Protein AF-A0A7V9EJC0-F1 (afdb_monomer_lite)

Foldseek 3Di:
DWDWDDDVHIKIKDWDDDPNDIDIAIPDPCRVVVHCDVVVVVVVCVVVPPPDDPDDDDPPPPPPPPPVVVVVVPDDPVVVVVVQVVVCVVPLLSVQVVQVVVCVVVVHDGDCVSLLVQLCVLLPDPAAQAPVRVVVSLVSNVVSVVSLLVCVVVLVLVSSLVSLVSSLVSLLVNVVRYDCVVCSSVVSLVSSLVSNLSSLLSVLPDLQVVLVVLLVCLLQRPSNRSPLVLPSNCVSNPPPSNVNNVVVLVVVVVVDDDDDPVCPVVPDPHSNVVSSVSSVVSNVVVVVVVVVVVVPPDDDDDDDDDD

pLDDT: mean 81.39, std 17.61, range [34.47, 98.69]

Structure (mmCIF, N/CA/C/O backbone):
data_AF-A0A7V9EJC0-F1
#
_entry.id   AF-A0A7V9EJC0-F1
#
loop_
_atom_site.group_PDB
_atom_site.id
_atom_site.type_symbol
_atom_site.label_atom_id
_atom_site.label_alt_id
_atom_site.label_comp_id
_atom_site.label_asym_id
_atom_site.label_entity_id
_atom_site.label_seq_id
_atom_site.pdbx_PDB_ins_code
_atom_site.Cartn_x
_atom_site.Cartn_y
_atom_site.Cartn_z
_atom_site.occupancy
_atom_site.B_iso_or_equiv
_atom_site.auth_seq_id
_atom_site.auth_comp_id
_atom_site.auth_asym_id
_atom_site.auth_atom_id
_atom_site.pdbx_PDB_model_num
ATOM 1 N N . MET A 1 1 ? -3.185 -20.399 32.282 1.00 81.75 1 MET A N 1
ATOM 2 C CA . MET A 1 1 ? -2.925 -19.190 33.088 1.00 81.75 1 MET A CA 1
ATOM 3 C C . MET A 1 1 ? -2.777 -17.992 32.166 1.00 81.75 1 MET A C 1
ATOM 5 O O . MET A 1 1 ? -2.229 -18.148 31.080 1.00 81.75 1 MET A O 1
ATOM 9 N N . THR A 1 2 ? -3.266 -16.831 32.594 1.00 85.12 2 THR A N 1
ATOM 10 C CA . THR A 1 2 ? -3.179 -15.568 31.848 1.00 85.12 2 THR A CA 1
ATOM 11 C C . THR A 1 2 ? -2.552 -14.516 32.753 1.00 85.12 2 THR A C 1
ATOM 13 O O . THR A 1 2 ? -2.856 -14.484 33.943 1.00 85.12 2 THR A O 1
ATOM 16 N N . ALA A 1 3 ? -1.667 -13.684 32.215 1.00 89.88 3 ALA A N 1
ATOM 17 C CA . ALA A 1 3 ? -1.016 -12.613 32.954 1.00 89.88 3 ALA A CA 1
ATOM 18 C C . ALA A 1 3 ? -0.724 -11.415 32.049 1.00 89.88 3 ALA A C 1
ATOM 20 O O . ALA A 1 3 ? -0.553 -11.545 30.837 1.00 89.88 3 ALA 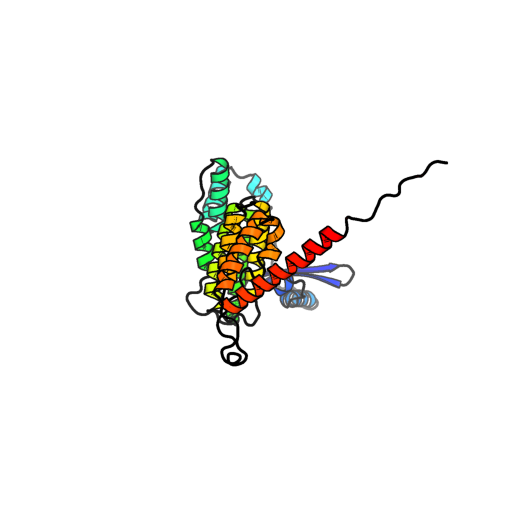A O 1
ATOM 21 N N . THR A 1 4 ? -0.628 -10.245 32.674 1.00 88.00 4 THR A N 1
ATOM 22 C CA . THR A 1 4 ? -0.191 -9.011 32.025 1.00 88.00 4 THR A CA 1
ATOM 23 C C . THR A 1 4 ? 1.263 -8.736 32.398 1.00 88.00 4 THR A C 1
ATOM 25 O O . THR A 1 4 ? 1.586 -8.616 33.579 1.00 88.00 4 THR A O 1
ATOM 28 N N . VAL A 1 5 ? 2.141 -8.617 31.402 1.00 87.44 5 VAL A N 1
ATOM 29 C CA . VAL A 1 5 ? 3.572 -8.349 31.604 1.00 87.44 5 VAL A CA 1
ATOM 30 C C . VAL A 1 5 ? 3.903 -6.945 31.114 1.00 87.44 5 VAL A C 1
ATOM 32 O O . VAL A 1 5 ? 3.612 -6.588 29.973 1.00 87.44 5 VAL A O 1
ATOM 35 N N . ARG A 1 6 ? 4.512 -6.131 31.981 1.00 84.94 6 ARG A N 1
ATOM 36 C CA . ARG A 1 6 ? 4.963 -4.776 31.637 1.00 84.94 6 ARG A CA 1
ATOM 37 C C . ARG A 1 6 ? 6.393 -4.811 31.094 1.00 84.94 6 ARG A C 1
ATOM 39 O O . ARG A 1 6 ? 7.295 -5.288 31.775 1.00 84.94 6 ARG A O 1
ATOM 46 N N . GLY A 1 7 ? 6.583 -4.280 29.888 1.00 73.31 7 GLY A N 1
ATOM 47 C CA . GLY A 1 7 ? 7.882 -3.960 29.287 1.00 73.31 7 GLY A CA 1
ATOM 48 C C . GLY A 1 7 ? 7.850 -2.541 28.711 1.00 73.31 7 GLY A C 1
ATOM 49 O O . GLY A 1 7 ? 7.315 -1.642 29.352 1.00 73.31 7 GLY A O 1
ATOM 50 N N . ASN A 1 8 ? 8.340 -2.348 27.479 1.00 69.69 8 ASN A N 1
ATOM 51 C CA . ASN A 1 8 ? 8.177 -1.073 26.751 1.00 69.69 8 ASN A CA 1
ATOM 52 C C . ASN A 1 8 ? 6.704 -0.751 26.426 1.00 69.69 8 ASN A C 1
ATOM 54 O O . ASN A 1 8 ? 6.352 0.403 26.222 1.00 69.69 8 ASN A O 1
ATOM 58 N N . ARG A 1 9 ? 5.846 -1.776 26.396 1.00 70.12 9 ARG A N 1
ATOM 59 C CA . ARG A 1 9 ? 4.382 -1.680 26.405 1.00 70.12 9 ARG A CA 1
ATOM 60 C C . ARG A 1 9 ? 3.812 -2.800 27.274 1.00 70.12 9 ARG A C 1
ATOM 62 O O . ARG A 1 9 ? 4.560 -3.588 27.863 1.00 70.12 9 ARG A O 1
ATOM 69 N N . VAL A 1 10 ? 2.493 -2.836 27.396 1.00 74.19 10 VAL A N 1
ATOM 70 C CA . VAL A 1 10 ? 1.774 -3.863 28.150 1.00 74.19 10 VAL A CA 1
ATOM 71 C C . VAL A 1 10 ? 1.498 -5.054 27.235 1.00 74.19 10 VAL A C 1
ATOM 73 O O . VAL A 1 10 ? 0.898 -4.885 26.180 1.00 74.19 10 VAL A O 1
ATOM 76 N N . TYR A 1 11 ? 1.922 -6.250 27.641 1.00 83.94 11 TYR A N 1
ATOM 77 C CA . TYR A 1 11 ? 1.743 -7.483 26.873 1.00 83.94 11 TYR A CA 1
ATOM 78 C C . TYR A 1 11 ? 0.789 -8.439 27.585 1.00 83.94 11 TYR A C 1
ATOM 80 O O . TYR A 1 11 ? 0.915 -8.657 28.793 1.00 83.94 11 TYR A O 1
ATOM 88 N N . GLN A 1 12 ? -0.132 -9.042 26.835 1.00 91.44 12 GLN A N 1
ATOM 89 C CA . GLN A 1 12 ? -0.983 -10.123 27.325 1.00 91.44 12 GLN A CA 1
ATOM 90 C C . GLN A 1 12 ? -0.301 -11.458 27.048 1.00 91.44 12 GLN A C 1
ATOM 92 O O . GLN A 1 12 ? 0.132 -11.720 25.927 1.00 91.44 12 GLN A O 1
ATOM 97 N N . VAL A 1 13 ? -0.195 -12.298 28.074 1.00 92.62 13 VAL A N 1
ATOM 98 C CA . VAL A 1 13 ? 0.464 -13.604 28.006 1.00 92.62 13 VAL A CA 1
ATOM 99 C C . VAL A 1 13 ? -0.505 -14.671 28.484 1.00 92.62 13 VAL A C 1
ATOM 101 O O . VAL A 1 13 ? -1.078 -14.554 29.566 1.00 92.62 13 VAL A O 1
ATOM 104 N N . ARG A 1 14 ? -0.653 -15.741 27.709 1.00 91.38 14 ARG A N 1
ATOM 105 C CA . ARG A 1 14 ? -1.307 -16.984 28.113 1.00 91.38 14 ARG A CA 1
ATOM 106 C C . ARG A 1 14 ? -0.296 -18.116 28.058 1.00 91.38 14 ARG A C 1
ATOM 108 O O . ARG A 1 14 ? 0.460 -18.222 27.102 1.00 91.38 14 ARG A O 1
ATOM 115 N N . LEU A 1 15 ? -0.319 -18.965 29.074 1.00 89.69 15 LEU A N 1
ATOM 116 C CA . LEU A 1 15 ? 0.450 -20.205 29.159 1.00 89.69 15 LEU A CA 1
ATOM 117 C C . LEU A 1 15 ? -0.480 -21.325 29.601 1.00 89.69 15 LEU A C 1
ATOM 119 O O . LEU A 1 15 ? -1.264 -21.147 30.534 1.00 89.69 15 LEU A O 1
ATOM 123 N N . TRP A 1 16 ? -0.425 -22.476 28.957 1.00 88.25 16 TRP A N 1
ATOM 124 C CA . TRP A 1 16 ? -1.187 -23.652 29.361 1.00 88.25 16 TRP A CA 1
ATOM 125 C C . TRP A 1 16 ? -0.394 -24.919 29.072 1.00 88.25 16 TRP A C 1
ATOM 127 O O . TRP A 1 16 ? 0.619 -24.883 28.382 1.00 88.25 16 TRP A O 1
ATOM 137 N N . ALA A 1 17 ? -0.823 -26.026 29.668 1.00 86.31 17 ALA A N 1
ATOM 138 C CA . ALA A 1 17 ? -0.254 -27.333 29.392 1.00 86.31 17 ALA A CA 1
ATOM 139 C C . ALA A 1 17 ? -1.176 -28.064 28.418 1.00 86.31 17 ALA A C 1
ATOM 141 O O . ALA A 1 17 ? -2.380 -28.155 28.659 1.00 86.31 17 ALA A O 1
ATOM 142 N N . GLU A 1 18 ? -0.604 -28.586 27.344 1.00 85.38 18 GLU A N 1
ATOM 143 C CA . GLU A 1 18 ? -1.283 -29.428 26.362 1.00 85.38 18 GLU A CA 1
ATOM 144 C C . GLU A 1 18 ? -0.290 -30.507 25.925 1.00 85.38 18 GLU A C 1
ATOM 146 O O . GLU A 1 18 ? 0.901 -30.226 25.796 1.00 85.38 18 GLU A O 1
ATOM 151 N N . ASP A 1 19 ? -0.736 -31.760 25.813 1.00 76.88 19 ASP A N 1
ATOM 152 C CA . ASP A 1 19 ? 0.102 -32.917 25.446 1.00 76.88 19 ASP A CA 1
ATOM 153 C C . ASP A 1 19 ? 1.427 -33.063 26.230 1.00 76.88 19 ASP A C 1
ATOM 155 O O . ASP A 1 19 ? 2.421 -33.596 25.740 1.00 76.88 19 ASP A O 1
ATOM 159 N N . GLY A 1 20 ? 1.452 -32.601 27.484 1.00 76.31 20 GLY A N 1
ATOM 160 C CA . GLY A 1 20 ? 2.637 -32.662 28.347 1.00 76.31 20 GLY A CA 1
ATOM 161 C C . GLY A 1 20 ? 3.699 -31.589 28.068 1.00 76.31 20 GLY A C 1
ATOM 162 O O . GLY A 1 20 ? 4.765 -31.637 28.681 1.00 76.31 20 GLY A O 1
ATOM 163 N N . GLY A 1 21 ? 3.418 -30.616 27.194 1.00 75.44 21 GLY A N 1
ATOM 164 C CA . GLY A 1 21 ? 4.289 -29.480 26.890 1.00 75.44 21 GLY A CA 1
ATOM 165 C C . GLY A 1 21 ? 3.661 -28.120 27.236 1.00 75.44 21 GLY A C 1
ATOM 166 O O . GLY A 1 21 ? 2.435 -27.998 27.311 1.00 75.44 21 GLY A O 1
ATOM 167 N N . PRO A 1 22 ? 4.481 -27.076 27.468 1.00 81.56 22 PRO A N 1
ATOM 168 C CA . PRO A 1 22 ? 3.985 -25.719 27.638 1.00 81.56 22 PRO A CA 1
ATOM 169 C C . PRO A 1 22 ? 3.585 -25.129 26.281 1.00 81.56 22 PRO A C 1
ATOM 171 O O . PRO A 1 22 ? 4.423 -24.913 25.408 1.00 81.56 22 PRO A O 1
ATOM 174 N N . VAL A 1 23 ? 2.305 -24.814 26.133 1.00 89.81 23 VAL A N 1
ATOM 175 C CA . VAL A 1 23 ? 1.773 -24.023 25.023 1.00 89.81 23 VAL A CA 1
ATOM 176 C C . VAL A 1 23 ? 1.563 -22.592 25.500 1.00 89.81 23 VAL A C 1
ATOM 178 O O . VAL A 1 23 ? 1.347 -22.334 26.690 1.00 89.81 23 VAL A O 1
ATOM 181 N N . TYR A 1 24 ? 1.684 -21.636 24.588 1.00 90.75 24 TYR A N 1
ATOM 182 C CA . TYR A 1 24 ? 1.678 -20.226 24.930 1.00 90.75 24 TYR A CA 1
ATOM 183 C C . TYR A 1 24 ? 1.048 -19.363 23.841 1.00 90.75 24 TYR A C 1
ATOM 185 O O . TYR A 1 24 ? 0.930 -19.743 22.682 1.00 90.75 24 TYR A O 1
ATOM 193 N N . SER A 1 25 ? 0.666 -18.160 24.245 1.00 88.62 25 SER A N 1
ATOM 194 C CA . SER A 1 25 ? 0.326 -17.048 23.370 1.00 88.62 25 SER A CA 1
ATOM 195 C C . SER A 1 25 ? 0.807 -15.778 24.055 1.00 88.62 25 SER A C 1
ATOM 197 O O . SER A 1 25 ? 0.598 -15.603 25.257 1.00 88.62 25 SER A O 1
ATOM 199 N N . CYS A 1 26 ? 1.480 -14.899 23.327 1.00 88.69 26 CYS A N 1
ATOM 200 C CA . CYS A 1 26 ? 1.879 -13.606 23.855 1.00 88.69 26 CYS A CA 1
ATOM 201 C C . CYS A 1 26 ? 1.723 -12.547 22.772 1.00 88.69 26 CYS A C 1
ATOM 203 O O . CYS A 1 26 ? 2.219 -12.749 21.674 1.00 88.69 26 CYS A O 1
ATOM 205 N N . THR A 1 27 ? 1.112 -11.408 23.104 1.00 85.44 27 THR A N 1
ATOM 206 C CA . THR A 1 27 ? 0.942 -10.252 22.194 1.00 85.44 27 THR A CA 1
ATOM 207 C C . THR A 1 27 ? 2.235 -9.451 21.997 1.00 85.44 27 THR A C 1
ATOM 209 O O . THR A 1 27 ? 2.213 -8.238 21.796 1.00 85.44 27 THR A O 1
ATOM 212 N N . CYS A 1 28 ? 3.385 -10.084 22.226 1.00 84.56 28 CYS A N 1
ATOM 213 C CA . CYS A 1 28 ? 4.685 -9.505 21.931 1.00 84.56 28 CYS A CA 1
ATOM 214 C C . CYS A 1 28 ? 5.174 -10.113 20.615 1.00 84.56 28 CYS A C 1
ATOM 216 O O . CYS A 1 28 ? 4.865 -11.276 20.367 1.00 84.56 28 CYS A O 1
ATOM 218 N N . PRO A 1 29 ? 5.988 -9.396 19.833 1.00 75.56 29 PRO A N 1
ATOM 219 C CA . PRO A 1 29 ? 6.380 -9.811 18.479 1.00 75.56 29 PRO A CA 1
ATOM 220 C C . PRO A 1 29 ? 6.983 -11.220 18.434 1.00 75.56 29 PRO A C 1
ATOM 222 O O . PRO A 1 29 ? 6.525 -12.068 17.685 1.00 75.56 29 PRO A O 1
ATOM 225 N N . VAL A 1 30 ? 7.903 -11.531 19.355 1.00 86.06 30 VAL A N 1
ATOM 226 C CA . VAL A 1 30 ? 8.494 -12.878 19.477 1.00 86.06 30 VAL A CA 1
ATOM 227 C C . VAL A 1 30 ? 7.415 -13.950 19.700 1.00 86.06 30 VAL A C 1
ATOM 229 O O . VAL A 1 30 ? 7.514 -15.057 19.190 1.00 86.06 30 VAL A O 1
ATOM 232 N N . GLY A 1 31 ? 6.376 -13.626 20.472 1.00 83.75 31 GLY A N 1
ATOM 233 C CA . GLY A 1 31 ? 5.255 -14.529 20.727 1.00 83.75 31 GLY A CA 1
ATOM 234 C C . GLY A 1 31 ? 4.293 -14.670 19.547 1.00 83.75 31 GLY A C 1
ATOM 235 O O . GLY A 1 31 ? 3.735 -15.749 19.367 1.00 83.75 31 GLY A O 1
ATOM 236 N N . GLU A 1 32 ? 4.112 -13.616 18.752 1.00 80.44 32 GLU A N 1
ATOM 237 C CA . GLU A 1 32 ? 3.289 -13.619 17.534 1.00 80.44 32 GLU A CA 1
ATOM 238 C C . GLU A 1 32 ? 3.962 -14.388 16.390 1.00 80.44 32 GLU A C 1
ATOM 240 O O . GLU A 1 32 ? 3.284 -15.094 15.651 1.00 80.44 32 GLU A O 1
ATOM 245 N N . GLU A 1 33 ? 5.296 -14.377 16.331 1.00 81.75 33 GLU A N 1
ATOM 246 C CA . GLU A 1 33 ? 6.111 -15.221 15.441 1.00 81.75 33 GLU A CA 1
ATOM 247 C C . GLU A 1 33 ? 6.139 -16.706 15.854 1.00 81.75 33 GLU A C 1
ATOM 249 O O . GLU A 1 33 ? 6.793 -17.531 15.215 1.00 81.75 33 GLU A O 1
ATOM 254 N N . GLY A 1 34 ? 5.452 -17.078 16.939 1.00 80.69 34 GLY A N 1
ATOM 255 C CA . GLY A 1 34 ? 5.434 -18.455 17.426 1.00 80.69 34 GLY A CA 1
ATOM 256 C C . GLY A 1 34 ? 6.756 -18.892 18.062 1.00 80.69 34 GLY A C 1
ATOM 257 O O . GLY A 1 34 ? 7.061 -20.091 18.067 1.00 80.69 34 GLY A O 1
ATOM 258 N N . LEU A 1 35 ? 7.518 -17.950 18.639 1.00 86.06 35 LEU A N 1
ATOM 259 C CA . LEU A 1 35 ? 8.696 -18.216 19.470 1.00 86.06 35 LEU A CA 1
ATOM 260 C C . LEU A 1 35 ? 8.426 -17.977 20.968 1.00 86.06 35 LEU A C 1
ATOM 262 O O . LEU A 1 35 ? 7.748 -17.037 21.396 1.00 86.06 35 LEU A O 1
ATOM 266 N N . PHE A 1 36 ? 8.999 -18.840 21.815 1.00 86.44 36 PHE A N 1
ATOM 267 C CA . PHE A 1 36 ? 8.778 -18.785 23.261 1.00 86.44 36 PHE A CA 1
ATOM 268 C C . PHE A 1 36 ? 9.511 -17.584 23.874 1.00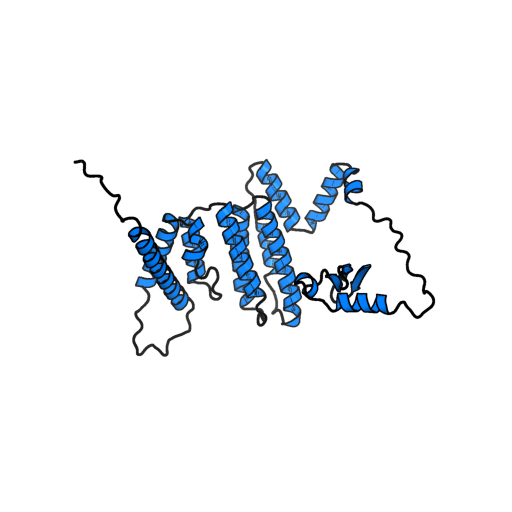 86.44 36 PHE A C 1
ATOM 270 O O . PHE A 1 36 ? 10.709 -17.622 24.154 1.00 86.44 36 PHE A O 1
ATOM 277 N N . CYS A 1 37 ? 8.786 -16.484 24.068 1.00 92.06 37 CYS A N 1
ATOM 278 C CA . CYS A 1 37 ? 9.375 -15.206 24.450 1.00 92.06 37 CYS A CA 1
ATOM 279 C C . CYS A 1 37 ? 9.741 -15.100 25.944 1.00 92.06 37 CYS A C 1
ATOM 281 O O . CYS A 1 37 ? 9.235 -15.819 26.810 1.00 92.06 37 CYS A O 1
ATOM 283 N N . LYS A 1 38 ? 10.553 -14.090 26.284 1.00 91.56 38 LYS A N 1
ATOM 284 C CA . LYS A 1 38 ? 10.905 -13.760 27.678 1.00 91.56 38 LYS A CA 1
ATOM 285 C C . LYS A 1 38 ? 9.698 -13.440 28.569 1.00 91.56 38 LYS A C 1
ATOM 287 O O . LYS A 1 38 ? 9.769 -13.642 29.775 1.00 91.56 38 LYS A O 1
ATOM 292 N N . HIS A 1 39 ? 8.592 -12.951 28.004 1.00 93.31 39 HIS A N 1
ATOM 293 C CA . HIS A 1 39 ? 7.375 -12.688 28.774 1.00 93.31 39 HIS A CA 1
ATOM 294 C C . HIS A 1 39 ? 6.691 -13.998 29.188 1.00 93.31 39 HIS A C 1
ATOM 296 O O . HIS A 1 39 ? 6.248 -14.110 30.328 1.00 93.31 39 HIS A O 1
ATOM 302 N N . CYS A 1 40 ? 6.691 -15.017 28.320 1.00 91.56 40 CYS A N 1
ATOM 303 C CA . CYS A 1 40 ? 6.261 -16.371 28.672 1.00 91.56 40 CYS A CA 1
ATOM 304 C C . CYS A 1 40 ? 7.149 -16.956 29.782 1.00 91.56 40 CYS A C 1
ATOM 306 O O . CYS A 1 40 ? 6.640 -17.493 30.761 1.00 91.56 40 CYS A O 1
ATOM 308 N N . VAL A 1 41 ? 8.472 -16.775 29.698 1.00 90.50 41 VAL A N 1
ATOM 309 C CA . VAL A 1 41 ? 9.396 -17.183 30.774 1.00 90.50 41 VAL A CA 1
ATOM 310 C C . VAL A 1 41 ? 9.067 -16.470 32.088 1.00 90.50 41 VAL A C 1
ATOM 312 O O . VAL A 1 41 ? 8.953 -17.121 33.122 1.00 90.50 41 VAL A O 1
ATOM 315 N N . ALA A 1 42 ? 8.868 -15.149 32.060 1.00 90.19 42 ALA A N 1
ATOM 316 C CA . ALA A 1 42 ? 8.554 -14.363 33.251 1.00 90.19 42 ALA A CA 1
ATOM 317 C C . ALA A 1 42 ? 7.267 -14.843 33.938 1.00 90.19 42 ALA A C 1
ATOM 319 O O . ALA A 1 42 ? 7.250 -15.023 35.154 1.00 90.19 42 ALA A O 1
ATOM 320 N N . VAL A 1 43 ? 6.209 -15.111 33.166 1.00 90.31 43 VAL A N 1
ATOM 321 C CA . VAL A 1 43 ? 4.960 -15.662 33.708 1.00 90.31 43 VAL A CA 1
ATOM 322 C C . VAL A 1 43 ? 5.186 -17.070 34.254 1.00 90.31 43 VAL A C 1
ATOM 324 O O . VAL A 1 43 ? 4.797 -17.343 35.384 1.00 90.31 43 VAL A O 1
ATOM 327 N N . GLY A 1 44 ? 5.881 -17.941 33.518 1.00 88.19 44 GLY A N 1
ATOM 328 C CA . GLY A 1 44 ? 6.217 -19.286 33.986 1.00 88.19 44 GLY A CA 1
ATOM 329 C C . GLY A 1 44 ? 6.980 -19.286 35.315 1.00 88.19 44 GLY A C 1
ATOM 330 O O . GLY A 1 44 ? 6.628 -20.043 36.212 1.00 88.19 44 GLY A O 1
ATOM 331 N N . LEU A 1 45 ? 7.960 -18.394 35.482 1.00 85.44 45 LEU A N 1
ATOM 332 C CA . LEU A 1 45 ? 8.746 -18.260 36.714 1.00 85.44 45 LEU A CA 1
ATOM 333 C C . LEU A 1 45 ? 7.920 -17.736 37.891 1.00 85.44 45 LEU A C 1
ATOM 335 O O . LEU A 1 45 ? 8.037 -18.261 38.995 1.00 85.44 45 LEU A O 1
ATOM 339 N N . VAL A 1 46 ? 7.060 -16.738 37.666 1.00 85.50 46 VAL A N 1
ATOM 340 C CA . VAL A 1 46 ? 6.154 -16.225 38.709 1.00 85.50 46 VAL A CA 1
ATOM 341 C C . VAL A 1 46 ? 5.205 -17.317 39.193 1.00 85.50 46 VAL A C 1
ATOM 343 O O . VAL A 1 46 ? 4.895 -17.373 40.379 1.00 85.50 46 VAL A O 1
ATOM 346 N N . PHE A 1 47 ? 4.742 -18.187 38.296 1.00 77.00 47 PHE A N 1
ATOM 347 C CA . PHE A 1 47 ? 3.859 -19.290 38.660 1.00 77.00 47 PHE A CA 1
ATOM 348 C C . PHE A 1 47 ? 4.604 -20.485 39.267 1.00 77.00 47 PHE A C 1
ATOM 350 O O . PHE A 1 47 ? 4.082 -21.084 40.200 1.00 77.00 47 PHE A O 1
ATOM 357 N N . ALA A 1 48 ? 5.813 -20.803 38.801 1.00 75.44 48 ALA A N 1
ATOM 358 C CA . ALA A 1 48 ? 6.650 -21.863 39.368 1.00 75.44 48 ALA A CA 1
ATOM 359 C C . ALA A 1 48 ? 7.211 -21.500 40.755 1.00 75.44 48 ALA A C 1
ATOM 361 O O . ALA A 1 48 ? 7.472 -22.380 41.564 1.00 75.44 48 ALA A O 1
ATOM 362 N N . GLY A 1 49 ? 7.369 -20.207 41.054 1.00 59.31 49 GLY A N 1
ATOM 363 C CA . GLY A 1 49 ? 7.819 -19.710 42.357 1.00 59.31 49 GLY A CA 1
ATOM 364 C C . GLY A 1 49 ? 6.736 -19.643 43.442 1.00 59.31 49 GLY A C 1
ATOM 365 O O . GLY A 1 49 ? 6.989 -19.062 44.493 1.00 59.31 49 GLY A O 1
ATOM 366 N N . ARG A 1 50 ? 5.527 -20.179 43.208 1.00 55.56 50 ARG A N 1
ATOM 367 C CA . ARG A 1 50 ? 4.407 -20.133 44.172 1.00 55.56 50 ARG A CA 1
ATOM 368 C C . ARG A 1 50 ? 4.406 -21.250 45.221 1.00 55.56 50 ARG A C 1
ATOM 370 O O . ARG A 1 50 ? 3.505 -21.256 46.054 1.00 55.56 50 ARG A O 1
ATOM 377 N N . ASP A 1 51 ? 5.401 -22.133 45.223 1.00 47.91 51 ASP A N 1
ATOM 378 C CA . ASP A 1 51 ? 5.437 -23.280 46.139 1.00 47.91 51 ASP A CA 1
ATOM 379 C C . ASP A 1 51 ? 6.078 -23.006 47.520 1.00 47.91 51 ASP A C 1
ATOM 381 O O . ASP A 1 51 ? 6.106 -23.927 48.327 1.00 47.91 51 ASP A O 1
ATOM 385 N N . ASP A 1 52 ? 6.527 -21.781 47.858 1.00 46.72 52 ASP A N 1
ATOM 386 C CA . ASP A 1 52 ? 7.313 -21.578 49.100 1.00 46.72 52 ASP A CA 1
ATOM 387 C C . ASP A 1 52 ? 7.055 -20.319 49.972 1.00 46.72 52 ASP A C 1
ATOM 389 O O . ASP A 1 52 ? 7.826 -20.094 50.900 1.00 46.72 52 ASP A O 1
ATOM 393 N N . GLU A 1 53 ? 5.978 -19.526 49.818 1.00 38.31 53 GLU A N 1
ATOM 394 C CA . GLU A 1 53 ? 5.648 -18.493 50.838 1.00 38.31 53 GLU A CA 1
ATOM 395 C C . GLU A 1 53 ? 4.147 -18.328 51.170 1.00 38.31 53 GLU A C 1
ATOM 397 O O . GLU A 1 53 ? 3.296 -18.411 50.278 1.00 38.31 53 GLU A O 1
ATOM 402 N N . PRO A 1 54 ? 3.785 -18.045 52.447 1.00 42.09 54 PRO A N 1
ATOM 403 C CA . PRO A 1 54 ? 2.406 -17.789 52.849 1.00 42.09 54 PRO A CA 1
ATOM 404 C C . PRO A 1 54 ? 1.905 -16.452 52.286 1.00 42.09 54 PRO A C 1
ATOM 406 O O . PRO A 1 54 ? 2.328 -15.380 52.709 1.00 42.09 54 PRO A O 1
ATOM 409 N N . GLY A 1 55 ? 0.965 -16.564 51.347 1.00 37.12 55 GLY A N 1
ATOM 410 C CA . GLY A 1 55 ? 0.028 -15.560 50.837 1.00 37.12 55 GLY A CA 1
ATOM 411 C C . GLY A 1 55 ? 0.192 -14.106 51.289 1.00 37.12 55 GLY A C 1
ATOM 412 O O . GLY A 1 55 ? -0.394 -13.682 52.285 1.00 37.12 55 GLY A O 1
ATOM 413 N N . LEU A 1 56 ? 0.817 -13.293 50.435 1.00 38.97 56 LEU A N 1
ATOM 414 C CA . LEU A 1 56 ? 0.316 -11.933 50.231 1.00 38.97 56 LEU A CA 1
ATOM 415 C C . LEU A 1 56 ? -1.087 -12.041 49.614 1.00 38.97 56 LEU A C 1
ATOM 417 O O . LEU A 1 56 ? -1.287 -12.932 48.783 1.00 38.97 56 LEU A O 1
ATOM 421 N N . PRO A 1 57 ? -2.053 -11.178 49.985 1.00 39.81 57 PRO A N 1
ATOM 422 C CA . PRO A 1 57 ? -3.379 -11.206 49.393 1.00 39.81 57 PRO A CA 1
ATOM 423 C C . PRO A 1 57 ? -3.217 -11.043 47.887 1.00 39.81 57 PRO A C 1
ATOM 425 O O . PRO A 1 57 ? -2.868 -9.967 47.396 1.00 39.81 57 PRO A O 1
ATOM 428 N N . GLY A 1 58 ? -3.423 -12.140 47.158 1.00 40.31 58 GLY A N 1
ATOM 429 C CA . GLY A 1 58 ? -3.709 -12.056 45.745 1.00 40.31 58 GLY A CA 1
ATOM 430 C C . GLY A 1 58 ? -4.895 -11.121 45.644 1.00 40.31 58 GLY A C 1
ATOM 431 O O . GLY A 1 58 ? -5.897 -11.326 46.326 1.00 40.31 58 GLY A O 1
ATOM 432 N N . THR A 1 59 ? -4.755 -10.056 44.865 1.00 39.03 59 THR A N 1
ATOM 433 C CA . THR A 1 59 ? -5.921 -9.353 44.356 1.00 39.03 59 THR A CA 1
ATOM 434 C C . THR A 1 59 ? -6.743 -10.423 43.662 1.00 39.03 59 THR A C 1
ATOM 436 O O . THR A 1 59 ? -6.358 -10.900 42.592 1.00 39.03 59 THR A O 1
ATOM 439 N N . GLU A 1 60 ? -7.779 -10.895 44.348 1.00 40.97 60 GLU A N 1
ATOM 440 C CA . GLU A 1 60 ? -8.843 -11.666 43.749 1.00 40.97 60 GLU A CA 1
ATOM 441 C C . GLU A 1 60 ? -9.306 -10.811 42.576 1.00 40.97 60 GLU A C 1
ATOM 443 O O . GLU A 1 60 ? -9.830 -9.710 42.750 1.00 40.97 60 GLU A O 1
ATOM 448 N N . ASP A 1 61 ? -8.962 -11.263 41.375 1.00 44.50 61 ASP A N 1
ATOM 449 C CA . ASP A 1 61 ? -9.625 -10.832 40.163 1.00 44.50 61 ASP A CA 1
ATOM 450 C C . ASP A 1 61 ? -11.073 -11.287 40.350 1.00 44.50 61 ASP A C 1
ATOM 452 O O . ASP A 1 61 ? -11.403 -12.457 40.142 1.00 44.50 61 ASP A O 1
ATOM 456 N N . ASP A 1 62 ? -11.885 -10.396 40.925 1.00 40.12 62 ASP A N 1
ATOM 457 C CA . ASP A 1 62 ? -13.334 -10.512 40.997 1.00 40.12 62 ASP A CA 1
ATOM 458 C C . ASP A 1 62 ? -13.808 -10.689 39.557 1.00 40.12 62 ASP A C 1
ATOM 460 O O . ASP A 1 62 ? -13.877 -9.740 38.774 1.00 40.12 62 ASP A O 1
ATOM 464 N N . GLY A 1 63 ? -14.010 -11.957 39.200 1.00 49.56 63 GLY A N 1
ATOM 465 C CA . GLY A 1 63 ? -14.284 -12.465 37.867 1.00 49.56 63 GLY A CA 1
ATOM 466 C C . GLY A 1 63 ? -15.658 -12.066 37.352 1.00 49.56 63 GLY A C 1
ATOM 467 O O . GLY A 1 63 ? -16.438 -12.913 36.922 1.00 49.56 63 GLY A O 1
ATOM 468 N N . THR A 1 64 ? -15.936 -10.771 37.323 1.00 52.69 64 THR A N 1
ATOM 469 C CA . THR A 1 64 ? -16.980 -10.196 36.495 1.00 52.69 64 THR A CA 1
ATOM 470 C C . THR A 1 64 ? -16.320 -9.695 35.217 1.00 52.69 64 THR A C 1
ATOM 472 O O . THR A 1 64 ? -16.148 -8.495 35.007 1.00 52.69 64 THR A O 1
ATOM 475 N N . THR A 1 65 ? -15.930 -10.612 34.326 1.00 60.97 65 THR A N 1
ATOM 476 C CA . THR A 1 65 ? -15.652 -10.223 32.940 1.00 60.97 65 THR A CA 1
ATOM 477 C C . THR A 1 65 ? -16.967 -9.729 32.355 1.00 60.97 65 THR A C 1
ATOM 479 O O . THR A 1 65 ? -17.822 -10.524 31.963 1.00 60.97 65 THR A O 1
ATOM 482 N N . VAL A 1 66 ? -17.168 -8.413 32.375 1.00 75.56 66 VAL A N 1
ATOM 483 C CA . VAL A 1 66 ? -18.330 -7.774 31.766 1.00 75.56 66 VAL A CA 1
ATOM 484 C C . VAL A 1 66 ? -18.358 -8.190 30.299 1.00 75.56 66 VAL A C 1
ATOM 486 O O . VAL A 1 66 ? -17.436 -7.877 29.544 1.00 75.56 66 VAL A O 1
ATOM 489 N N . ASP A 1 67 ? -19.409 -8.900 29.889 1.00 85.12 67 ASP A N 1
ATOM 490 C CA . ASP A 1 67 ? -19.635 -9.189 28.477 1.00 85.12 67 ASP A CA 1
ATOM 491 C C . ASP A 1 67 ? -20.040 -7.891 27.768 1.00 85.12 67 ASP A C 1
ATOM 493 O O . ASP A 1 67 ? -21.217 -7.520 27.691 1.00 85.12 67 ASP A O 1
ATOM 497 N N . LEU A 1 68 ? -19.027 -7.184 27.263 1.00 86.19 68 LEU A N 1
ATOM 498 C CA . LEU A 1 68 ? -19.179 -5.918 26.554 1.00 86.19 68 LEU A CA 1
ATOM 499 C C . LEU A 1 68 ? -20.104 -6.050 25.347 1.00 86.19 68 LEU A C 1
ATOM 501 O O . LEU A 1 68 ? -20.857 -5.124 25.060 1.00 86.19 68 LEU A O 1
ATOM 505 N N . ARG A 1 69 ? -20.095 -7.192 24.650 1.00 84.50 69 ARG A N 1
ATOM 506 C CA . ARG A 1 69 ? -20.949 -7.386 23.477 1.00 84.50 69 ARG A CA 1
ATOM 507 C C . ARG A 1 69 ? -22.413 -7.434 23.890 1.00 84.50 69 ARG A C 1
ATOM 509 O O . ARG A 1 69 ? -23.228 -6.718 23.308 1.00 84.50 69 ARG A O 1
ATOM 516 N N . SER A 1 70 ? -22.735 -8.225 24.914 1.00 90.75 70 SER A N 1
ATOM 517 C CA . SER A 1 70 ? -24.092 -8.276 25.467 1.00 90.75 70 SER A CA 1
ATOM 518 C C . SER A 1 70 ? -24.531 -6.915 26.003 1.00 90.75 70 SER A C 1
ATOM 520 O O . SER A 1 70 ? -25.635 -6.472 25.696 1.00 90.75 70 SER A O 1
ATOM 522 N N . TYR A 1 71 ? -23.659 -6.198 26.717 1.00 91.69 71 TYR A N 1
ATOM 523 C CA . TYR A 1 71 ? -23.946 -4.841 27.182 1.00 91.69 71 TYR A CA 1
ATOM 524 C C . TYR A 1 71 ? -24.242 -3.872 26.025 1.00 91.69 71 TYR A C 1
ATOM 526 O O . TYR A 1 71 ? -25.265 -3.186 26.056 1.00 91.69 71 TYR A O 1
ATOM 534 N N . LEU A 1 72 ? -23.411 -3.843 24.978 1.00 94.00 72 LEU A N 1
ATOM 535 C CA . LEU A 1 72 ? -23.608 -2.973 23.812 1.00 94.00 72 LEU A CA 1
ATOM 536 C C . LEU A 1 72 ? -24.922 -3.280 23.081 1.00 94.00 72 LEU A C 1
ATOM 538 O O . LEU A 1 72 ? -25.597 -2.356 22.634 1.00 94.00 72 LEU A O 1
ATOM 542 N N . HIS A 1 73 ? -25.349 -4.546 23.035 1.00 93.69 73 HIS A N 1
ATOM 543 C CA . HIS A 1 73 ? -26.656 -4.921 22.485 1.00 93.69 73 HIS A CA 1
ATOM 544 C C . HIS A 1 73 ? -27.849 -4.367 23.282 1.00 93.69 73 HIS A C 1
ATOM 546 O O . HIS A 1 73 ? -28.928 -4.211 22.713 1.00 93.69 73 HIS A O 1
ATOM 552 N N . THR A 1 74 ? -27.673 -4.043 24.568 1.00 95.00 74 THR A N 1
ATOM 553 C CA . THR A 1 74 ? -28.722 -3.396 25.382 1.00 95.00 74 THR A CA 1
ATOM 554 C C . THR A 1 74 ? -28.793 -1.879 25.199 1.00 95.00 74 THR A C 1
ATOM 556 O O . THR A 1 74 ? -29.768 -1.254 25.623 1.00 95.00 74 THR A O 1
ATOM 559 N N . GLN A 1 75 ? -27.784 -1.265 24.575 1.00 97.44 75 GLN A N 1
ATOM 560 C CA . GLN A 1 75 ? -27.729 0.184 24.412 1.00 97.44 75 GLN A CA 1
ATOM 561 C C . GLN A 1 75 ? -28.675 0.680 23.318 1.00 97.44 75 GLN A C 1
ATOM 563 O O . GLN A 1 75 ? -28.996 -0.006 22.346 1.00 97.44 75 GLN A O 1
ATOM 568 N N . ARG A 1 76 ? -29.111 1.936 23.456 1.00 97.00 76 ARG A N 1
ATOM 569 C CA . ARG A 1 76 ? -29.896 2.608 22.415 1.00 97.00 76 ARG A CA 1
ATOM 570 C C . ARG A 1 76 ? -29.017 2.878 21.197 1.00 97.00 76 ARG A C 1
ATOM 572 O O . ARG A 1 76 ? -27.851 3.234 21.339 1.00 97.00 76 ARG A O 1
ATOM 579 N N . LYS A 1 77 ? -29.613 2.828 20.002 1.00 96.75 77 LYS A N 1
ATOM 580 C CA . LYS A 1 77 ? -28.910 3.094 18.736 1.00 96.75 77 LYS A CA 1
ATOM 581 C C . LYS A 1 77 ? -28.110 4.402 18.759 1.00 96.75 77 LYS A C 1
ATOM 583 O O . LYS A 1 77 ? -26.959 4.390 18.353 1.00 96.75 77 LYS A O 1
ATOM 588 N N . ASN A 1 78 ? -28.689 5.498 19.252 1.00 96.31 78 ASN A N 1
ATOM 589 C CA . ASN A 1 78 ? -27.991 6.789 19.291 1.00 96.31 78 ASN A CA 1
ATOM 590 C C . ASN A 1 78 ? -26.762 6.749 20.205 1.00 96.31 78 ASN A C 1
ATOM 592 O O . ASN A 1 78 ? -25.727 7.257 19.818 1.00 96.31 78 ASN A O 1
ATOM 596 N N . THR A 1 79 ? -26.833 6.051 21.342 1.00 95.62 79 THR A N 1
ATOM 597 C CA . THR A 1 79 ? -25.673 5.861 22.225 1.00 95.62 79 THR A CA 1
ATOM 598 C C . THR A 1 79 ? -24.546 5.113 21.517 1.00 95.62 79 THR A C 1
ATOM 600 O O . THR A 1 79 ? -23.390 5.489 21.645 1.00 95.62 79 THR A O 1
ATOM 603 N N . LEU A 1 80 ? -24.871 4.084 20.729 1.00 96.50 80 LEU A N 1
ATOM 604 C CA . LEU A 1 80 ? -23.870 3.367 19.934 1.00 96.50 80 LEU A CA 1
ATOM 605 C C . LEU A 1 80 ? -23.279 4.241 18.818 1.00 96.50 80 LEU A C 1
ATOM 607 O O . LEU A 1 80 ? -22.084 4.166 18.560 1.00 96.50 80 LEU A O 1
ATOM 611 N N . VAL A 1 81 ? -24.102 5.070 18.168 1.00 94.44 81 VAL A N 1
ATOM 612 C CA . VAL A 1 81 ? -23.640 6.025 17.147 1.00 94.44 81 VAL A CA 1
ATOM 613 C C . VAL A 1 81 ? -22.705 7.063 17.762 1.00 94.44 81 VAL A C 1
ATOM 615 O O . VAL A 1 81 ? -21.638 7.297 17.208 1.00 94.44 81 VAL A O 1
ATOM 618 N N . ASP A 1 82 ? -23.067 7.639 18.908 1.00 92.69 82 ASP A N 1
ATOM 619 C CA . ASP A 1 82 ? -22.255 8.644 19.595 1.00 92.69 82 ASP A CA 1
ATOM 620 C C . ASP A 1 82 ? -20.901 8.056 20.017 1.00 92.69 82 ASP A C 1
ATOM 622 O O . ASP A 1 82 ? -19.871 8.649 19.717 1.00 92.69 82 ASP A O 1
ATOM 626 N N . LEU A 1 83 ? -20.884 6.843 20.588 1.00 92.94 83 LEU A N 1
ATOM 627 C CA . LEU A 1 83 ? -19.644 6.134 20.933 1.00 92.94 83 LEU A CA 1
ATOM 628 C C . LEU A 1 83 ? -18.747 5.880 19.710 1.00 92.94 83 LEU A C 1
ATOM 630 O O . LEU A 1 83 ? -17.532 6.039 19.788 1.00 92.94 83 LEU A O 1
ATOM 634 N N . LEU A 1 84 ? -19.329 5.496 18.569 1.00 92.50 84 LEU A N 1
ATOM 635 C CA . LEU A 1 84 ? -18.570 5.291 17.330 1.00 92.50 84 LEU A CA 1
ATOM 636 C C . LEU A 1 84 ? -18.017 6.605 16.773 1.00 92.50 84 LEU A C 1
ATOM 638 O O . LEU A 1 84 ? -16.884 6.635 16.302 1.00 92.50 84 LEU A O 1
ATOM 642 N N . LEU A 1 85 ? -18.802 7.684 16.824 1.00 89.38 85 LEU A N 1
ATOM 643 C CA . LEU A 1 85 ? -18.365 9.005 16.378 1.00 89.38 85 LEU A CA 1
ATOM 644 C C . LEU A 1 85 ? -17.290 9.589 17.294 1.00 89.38 85 LEU A C 1
ATOM 646 O O . LEU A 1 85 ? -16.394 10.261 16.799 1.00 89.38 85 LEU A O 1
ATOM 650 N N . GLU A 1 86 ? -17.365 9.340 18.600 1.00 88.31 86 GLU A N 1
ATOM 651 C CA . GLU A 1 86 ? -16.314 9.699 19.553 1.00 88.31 86 GLU A CA 1
ATOM 652 C C . GLU A 1 86 ? -15.021 8.951 19.238 1.00 88.31 86 GLU A C 1
ATOM 654 O O . GLU A 1 86 ? -13.998 9.598 19.043 1.00 88.31 86 GLU A O 1
ATOM 659 N N . GLN A 1 87 ? -15.075 7.627 19.066 1.00 85.94 87 GLN A N 1
ATOM 660 C CA . GLN A 1 87 ? -13.890 6.846 18.703 1.00 85.94 87 GLN A CA 1
ATOM 661 C C . GLN A 1 87 ? -13.292 7.284 17.356 1.00 85.94 87 GLN A C 1
ATOM 663 O O . GLN A 1 87 ? -12.077 7.356 17.209 1.00 85.94 87 GLN A O 1
ATOM 668 N N . ALA A 1 88 ? -14.131 7.619 16.374 1.00 83.75 88 ALA A N 1
ATOM 669 C CA . ALA A 1 88 ? -13.693 8.091 15.061 1.00 83.75 88 ALA A CA 1
ATOM 670 C C . ALA A 1 88 ? -13.084 9.509 15.083 1.00 83.75 88 ALA A C 1
ATOM 672 O O . ALA A 1 88 ? -12.488 9.944 14.099 1.00 83.75 88 ALA A O 1
ATOM 673 N N . ARG A 1 89 ? -13.223 10.286 16.164 1.00 79.56 89 ARG A N 1
ATOM 674 C CA . ARG A 1 89 ? -12.521 11.580 16.245 1.00 79.56 89 ARG A CA 1
ATOM 675 C C . ARG A 1 89 ? -11.015 11.391 16.344 1.00 79.56 89 ARG A C 1
ATOM 677 O O . ARG A 1 89 ? -10.296 12.145 15.694 1.00 79.56 89 ARG A O 1
ATOM 684 N N . ASP A 1 90 ? -10.595 10.371 17.085 1.00 78.00 90 ASP A N 1
ATOM 685 C CA . ASP A 1 90 ? -9.190 10.107 17.401 1.00 78.00 90 ASP A CA 1
ATOM 686 C C . ASP A 1 90 ? -8.578 8.994 16.528 1.00 78.00 90 ASP A C 1
ATOM 688 O O . ASP A 1 90 ? -7.370 8.782 16.560 1.00 78.00 90 ASP A O 1
ATOM 692 N N . ASP A 1 91 ? -9.397 8.285 15.744 1.00 77.62 91 ASP A N 1
ATOM 693 C CA . ASP A 1 91 ? -8.976 7.218 14.829 1.00 77.62 91 ASP A CA 1
ATOM 694 C C . ASP A 1 91 ? -9.321 7.591 13.379 1.00 77.62 91 ASP A C 1
ATOM 696 O O . ASP A 1 91 ? -10.473 7.488 12.930 1.00 77.62 91 ASP A O 1
ATOM 700 N N . ASP A 1 92 ? -8.301 8.037 12.642 1.00 78.19 92 ASP A N 1
ATOM 701 C CA . ASP A 1 92 ? -8.464 8.505 11.271 1.00 78.19 92 ASP A CA 1
ATOM 702 C C . ASP A 1 92 ? -8.891 7.390 10.301 1.00 78.19 92 ASP A C 1
ATOM 704 O O . ASP A 1 92 ? -9.696 7.638 9.397 1.00 78.19 92 ASP A O 1
ATOM 708 N N . PHE A 1 93 ? -8.445 6.150 10.527 1.00 78.06 93 PHE A N 1
ATOM 709 C CA . PHE A 1 93 ? -8.826 4.997 9.707 1.00 78.06 93 PHE A CA 1
ATOM 710 C C . PHE A 1 93 ? -10.276 4.594 9.950 1.00 78.06 93 PHE A C 1
ATOM 712 O O . PHE A 1 93 ? -11.019 4.338 8.998 1.00 78.06 93 PHE A O 1
ATOM 719 N N . LEU A 1 94 ? -10.715 4.562 11.212 1.00 82.31 94 LEU A N 1
ATOM 720 C CA . LEU A 1 94 ? -12.112 4.301 11.542 1.00 82.31 94 LEU A CA 1
ATOM 721 C C . LEU A 1 94 ? -13.019 5.362 10.920 1.00 82.31 94 LEU A C 1
ATOM 723 O O . LEU A 1 94 ? -14.034 5.011 10.314 1.00 82.31 94 LEU A O 1
ATOM 727 N N . ARG A 1 95 ? -12.655 6.642 11.045 1.00 83.25 95 ARG A N 1
ATOM 728 C CA . ARG A 1 95 ? -13.421 7.745 10.456 1.00 83.25 95 ARG A CA 1
ATOM 729 C C . ARG A 1 95 ? -13.500 7.622 8.942 1.00 83.25 95 ARG A C 1
ATOM 731 O O . ARG A 1 95 ? -14.609 7.616 8.409 1.00 83.25 95 ARG A O 1
ATOM 738 N N . GLY A 1 96 ? -12.362 7.460 8.270 1.00 81.75 96 GLY A N 1
ATOM 739 C CA . GLY A 1 96 ? -12.305 7.301 6.820 1.00 81.75 96 GLY A CA 1
ATOM 740 C C . GLY A 1 96 ? -13.128 6.104 6.336 1.00 81.75 96 GLY A C 1
ATOM 741 O O . GLY A 1 96 ? -13.887 6.219 5.375 1.00 81.75 96 GLY A O 1
ATOM 742 N N . ARG A 1 97 ? -13.080 4.974 7.052 1.00 83.75 97 ARG A N 1
ATOM 743 C CA . ARG A 1 97 ? -13.879 3.787 6.723 1.00 83.75 97 ARG A CA 1
ATOM 744 C C . ARG A 1 97 ? -15.378 4.047 6.849 1.00 83.75 97 ARG A C 1
ATOM 746 O O . ARG A 1 97 ? -16.137 3.697 5.951 1.00 83.75 97 ARG A O 1
ATOM 753 N N . LEU A 1 98 ? -15.818 4.685 7.935 1.00 87.38 98 LEU A N 1
ATOM 754 C CA . LEU A 1 98 ? -17.229 5.049 8.104 1.00 87.38 98 LEU A CA 1
ATOM 755 C C . LEU A 1 98 ? -17.703 5.981 6.976 1.00 87.38 98 LEU A C 1
ATOM 757 O O . LEU A 1 98 ? -18.829 5.832 6.496 1.00 87.38 98 LEU A O 1
ATOM 761 N N . PHE A 1 99 ? -16.846 6.901 6.519 1.00 84.50 99 PHE A N 1
ATOM 762 C CA . PHE A 1 99 ? -17.121 7.738 5.350 1.00 84.50 99 PHE A CA 1
ATOM 763 C C . PHE A 1 99 ? -17.225 6.921 4.057 1.00 84.50 99 PHE A C 1
ATOM 765 O O . PHE A 1 99 ? -18.203 7.094 3.330 1.00 84.50 99 PHE A O 1
ATOM 772 N N . LEU A 1 100 ? -16.288 6.001 3.800 1.00 83.06 100 LEU A N 1
ATOM 773 C CA . LEU A 1 100 ? -16.318 5.100 2.641 1.00 83.06 100 LEU A CA 1
ATOM 774 C C . LEU A 1 100 ? -17.606 4.269 2.596 1.00 83.06 100 LEU A C 1
ATOM 776 O O . LEU A 1 100 ? -18.289 4.213 1.570 1.00 83.06 100 LEU A O 1
ATOM 780 N N . GLU A 1 101 ? -17.993 3.668 3.720 1.00 83.94 101 GLU A N 1
ATOM 781 C CA . GLU A 1 101 ? -19.227 2.888 3.822 1.00 83.94 101 GLU A CA 1
ATOM 782 C C . GLU A 1 101 ? -20.485 3.746 3.615 1.00 83.94 101 GLU A C 1
ATOM 784 O O . GLU A 1 101 ? -21.441 3.319 2.954 1.00 83.94 101 GLU A O 1
ATOM 789 N N . ALA A 1 102 ? -20.509 4.959 4.178 1.00 85.38 102 ALA A N 1
ATOM 790 C CA . ALA A 1 102 ? -21.624 5.887 4.024 1.00 85.38 102 ALA A CA 1
ATOM 791 C C . ALA A 1 102 ? -21.766 6.361 2.571 1.00 85.38 102 ALA A C 1
ATOM 793 O O . ALA A 1 102 ? -22.875 6.372 2.031 1.00 85.38 102 ALA A O 1
ATOM 794 N N . ALA A 1 103 ? -20.650 6.698 1.927 1.00 83.06 103 ALA A N 1
ATOM 795 C CA . ALA A 1 103 ? -20.603 7.150 0.546 1.00 83.06 103 ALA A CA 1
ATOM 796 C C . ALA A 1 103 ? -20.978 6.045 -0.447 1.00 83.06 103 ALA A C 1
ATOM 798 O O . ALA A 1 103 ? -21.778 6.282 -1.348 1.00 83.06 103 ALA A O 1
ATOM 799 N N . LYS A 1 104 ? -20.523 4.805 -0.223 1.00 80.12 104 LYS A N 1
ATOM 800 C CA . LYS A 1 104 ? -20.938 3.632 -1.013 1.00 80.12 104 LYS A CA 1
ATOM 801 C C . LYS A 1 104 ? -22.455 3.425 -0.987 1.00 80.12 104 LYS A C 1
ATOM 803 O O . LYS A 1 104 ? -23.040 3.018 -1.986 1.00 80.12 104 LYS A O 1
ATOM 808 N N . LYS A 1 105 ? -23.114 3.734 0.137 1.00 81.12 105 LYS A N 1
ATOM 809 C CA . LYS A 1 105 ? -24.583 3.674 0.258 1.00 81.12 105 LYS A CA 1
ATOM 810 C C . LYS A 1 105 ? -25.302 4.848 -0.404 1.00 81.12 105 LYS A C 1
ATOM 812 O O . LYS A 1 105 ? -26.447 4.678 -0.816 1.00 81.12 105 LYS A O 1
ATOM 817 N N . SER A 1 106 ? -24.677 6.021 -0.477 1.00 79.94 106 SER A N 1
ATOM 818 C CA . SER A 1 106 ? -25.270 7.224 -1.076 1.00 79.94 106 SER A CA 1
ATOM 819 C C . SER A 1 106 ? -24.872 7.454 -2.540 1.00 79.94 106 SER A C 1
ATOM 821 O O . SER A 1 106 ? -25.479 8.299 -3.194 1.00 79.94 106 SER A O 1
ATOM 823 N N . GLY A 1 107 ? -23.894 6.706 -3.063 1.00 71.00 107 GLY A N 1
ATOM 824 C CA . GLY A 1 107 ? -23.309 6.901 -4.392 1.00 71.00 107 GLY A CA 1
ATOM 825 C C . GLY A 1 107 ? -22.387 8.123 -4.490 1.00 71.00 107 GLY A C 1
ATOM 826 O O . GLY A 1 107 ? -22.134 8.598 -5.594 1.00 71.00 107 GLY A O 1
ATOM 827 N N . ALA A 1 108 ? -21.929 8.666 -3.359 1.00 74.19 108 ALA A N 1
ATOM 828 C CA . ALA A 1 108 ? -21.014 9.804 -3.332 1.00 74.19 108 ALA A CA 1
ATOM 829 C C . ALA A 1 108 ? -19.566 9.366 -3.609 1.00 74.19 108 ALA A C 1
ATOM 831 O O . ALA A 1 108 ? -19.166 8.262 -3.243 1.00 74.19 108 ALA A O 1
ATOM 832 N N . SER A 1 109 ? -18.774 10.247 -4.223 1.00 69.00 109 SER A N 1
ATOM 833 C CA . SER A 1 109 ? -17.320 10.086 -4.306 1.00 69.00 109 SER A CA 1
ATOM 834 C C . SER A 1 109 ? -16.686 10.282 -2.932 1.00 69.00 109 SER A C 1
ATOM 836 O O . SER A 1 109 ? -17.160 11.115 -2.152 1.00 69.00 109 SER A O 1
ATOM 838 N N . VAL A 1 110 ? -15.603 9.559 -2.655 1.00 71.19 110 VAL A N 1
ATOM 839 C CA . VAL A 1 110 ? -14.896 9.634 -1.373 1.00 71.19 110 VAL A CA 1
ATOM 840 C C . VAL A 1 110 ? -13.537 10.264 -1.565 1.00 71.19 110 VAL A C 1
ATOM 842 O O . VAL A 1 110 ? -12.817 9.931 -2.500 1.00 71.19 110 VAL A O 1
ATOM 845 N N . ASP A 1 111 ? -13.222 11.187 -0.669 1.00 78.00 111 ASP A N 1
ATOM 846 C CA . ASP A 1 111 ? -11.903 11.779 -0.550 1.00 78.00 111 ASP A CA 1
ATOM 847 C C . ASP A 1 111 ? -11.042 10.915 0.383 1.00 78.00 111 ASP A C 1
ATOM 849 O O . ASP A 1 111 ? -11.448 10.602 1.507 1.00 78.00 111 ASP A O 1
ATOM 853 N N . LEU A 1 112 ? -9.874 10.499 -0.106 1.00 86.50 112 LEU A N 1
ATOM 854 C CA . LEU A 1 112 ? -8.924 9.653 0.615 1.00 86.50 112 LEU A CA 1
ATOM 855 C C . LEU A 1 112 ? -7.865 10.457 1.375 1.00 86.50 112 LEU A C 1
ATOM 857 O O . LEU A 1 112 ? -7.018 9.856 2.034 1.00 86.50 112 LEU A O 1
ATOM 861 N N . ASP A 1 113 ? -7.911 11.791 1.337 1.00 86.31 113 ASP A N 1
ATOM 862 C CA . ASP A 1 113 ? -6.895 12.663 1.938 1.00 86.31 113 ASP A CA 1
ATOM 863 C C . ASP A 1 113 ? -6.667 12.398 3.427 1.00 86.31 113 ASP A C 1
ATOM 865 O O . ASP A 1 113 ? -5.544 12.491 3.924 1.00 86.31 113 ASP A O 1
ATOM 869 N N . GLN A 1 114 ? -7.707 11.984 4.146 1.00 81.50 114 GLN A N 1
ATOM 870 C CA . GLN A 1 114 ? -7.565 11.600 5.542 1.00 81.50 114 GLN A CA 1
ATOM 871 C C . GLN A 1 114 ? -6.698 10.343 5.724 1.00 81.50 114 GLN A C 1
ATOM 873 O O . GLN A 1 114 ? -5.844 10.306 6.608 1.00 81.50 114 GLN A O 1
ATOM 878 N N . PHE A 1 115 ? -6.901 9.318 4.894 1.00 86.94 115 PHE A N 1
ATOM 879 C CA . PHE A 1 115 ? -6.081 8.109 4.932 1.00 86.94 115 PHE A CA 1
ATOM 880 C C . PHE A 1 115 ? -4.643 8.412 4.518 1.00 86.94 115 PHE A C 1
ATOM 882 O O . PHE A 1 115 ? -3.720 7.934 5.168 1.00 86.94 115 PHE A O 1
ATOM 889 N N . ARG A 1 116 ? -4.460 9.247 3.486 1.00 91.44 116 ARG A N 1
ATOM 890 C CA . ARG A 1 116 ? -3.139 9.724 3.050 1.00 91.44 116 ARG A CA 1
ATOM 891 C C . ARG A 1 116 ? -2.407 10.427 4.191 1.00 91.44 116 ARG A C 1
ATOM 893 O O . ARG A 1 116 ? -1.314 10.019 4.554 1.00 91.44 116 ARG A O 1
ATOM 900 N N . THR A 1 117 ? -3.072 11.368 4.862 1.00 87.62 117 THR A N 1
ATOM 901 C CA . THR A 1 117 ? -2.517 12.077 6.029 1.00 87.62 117 THR A CA 1
ATOM 902 C C . THR A 1 117 ? -2.119 11.111 7.148 1.00 87.62 117 THR A C 1
ATOM 904 O O . THR A 1 117 ? -1.053 11.257 7.745 1.00 87.62 117 THR A O 1
ATOM 907 N N . ALA A 1 118 ? -2.950 10.105 7.436 1.00 84.12 118 ALA A N 1
ATOM 908 C CA . ALA A 1 118 ? -2.649 9.116 8.466 1.00 84.12 118 ALA A CA 1
ATOM 909 C C . ALA A 1 118 ? -1.434 8.246 8.088 1.00 84.12 118 ALA A C 1
ATOM 911 O O . ALA A 1 118 ? -0.546 8.054 8.918 1.00 84.12 118 ALA A O 1
ATOM 912 N N . ILE A 1 119 ? -1.359 7.786 6.833 1.00 91.25 119 ILE A N 1
ATOM 913 C CA . ILE A 1 119 ? -0.214 7.046 6.278 1.00 91.25 119 ILE A CA 1
ATOM 914 C C . ILE A 1 119 ? 1.064 7.887 6.383 1.00 91.25 119 ILE A C 1
ATOM 916 O O . ILE A 1 119 ? 2.050 7.442 6.971 1.00 91.25 119 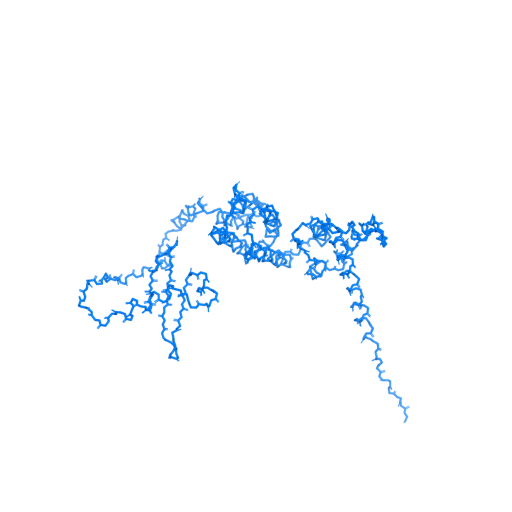ILE A O 1
ATOM 920 N N . GLU A 1 120 ? 1.032 9.125 5.888 1.00 90.31 120 GLU A N 1
ATOM 921 C CA . GLU A 1 120 ? 2.159 10.056 5.942 1.00 90.31 120 GLU A CA 1
ATOM 922 C C . GLU A 1 120 ? 2.616 10.307 7.380 1.00 90.31 120 GLU A C 1
ATOM 924 O O . GLU A 1 120 ? 3.812 10.292 7.643 1.00 90.31 120 GLU A O 1
ATOM 929 N N . SER A 1 121 ? 1.691 10.501 8.325 1.00 85.12 121 SER A N 1
ATOM 930 C CA . SER A 1 121 ? 2.034 10.812 9.720 1.00 85.12 121 SER A CA 1
ATOM 931 C C . SER A 1 121 ? 2.822 9.707 10.426 1.00 85.12 121 SER A C 1
ATOM 933 O O . SER A 1 121 ? 3.549 9.985 11.381 1.00 85.12 121 SER A O 1
ATOM 935 N N . VAL A 1 122 ? 2.672 8.463 9.963 1.00 85.56 122 VAL A N 1
ATOM 936 C CA . VAL A 1 122 ? 3.337 7.292 10.535 1.00 85.56 122 VAL A CA 1
ATOM 937 C C . VAL A 1 122 ? 4.606 6.947 9.768 1.00 85.56 122 VAL A C 1
ATOM 939 O O . VAL A 1 122 ? 5.599 6.591 10.394 1.00 85.56 122 VAL A O 1
ATOM 942 N N . ILE A 1 123 ? 4.597 7.054 8.436 1.00 87.31 123 ILE A N 1
ATOM 943 C CA . ILE A 1 123 ? 5.744 6.682 7.599 1.00 87.31 123 ILE A CA 1
ATOM 944 C C . ILE A 1 123 ? 6.770 7.818 7.528 1.00 87.31 123 ILE A C 1
ATOM 946 O O . ILE A 1 123 ? 7.970 7.565 7.634 1.00 87.31 123 ILE A O 1
ATOM 950 N N . ASN A 1 124 ? 6.341 9.073 7.388 1.00 83.00 124 ASN A N 1
ATOM 951 C CA . ASN A 1 124 ? 7.264 10.190 7.221 1.00 83.00 124 ASN A CA 1
ATOM 952 C C . ASN A 1 124 ? 7.867 10.600 8.561 1.00 83.00 124 ASN A C 1
ATOM 954 O O . ASN A 1 124 ? 7.232 11.223 9.412 1.00 83.00 124 ASN A O 1
ATOM 958 N N . VAL A 1 125 ? 9.148 10.294 8.716 1.00 72.75 125 VAL A N 1
ATOM 959 C CA . VAL A 1 125 ? 9.920 10.660 9.899 1.00 72.75 125 VAL A CA 1
ATOM 960 C C . VAL A 1 125 ? 10.545 12.038 9.698 1.00 72.75 125 VAL A C 1
ATOM 962 O O . VAL A 1 125 ? 11.167 12.318 8.670 1.00 72.75 125 VAL A O 1
ATOM 965 N N . GLY A 1 126 ? 10.334 12.932 10.669 1.00 65.69 126 GLY A N 1
ATOM 966 C CA . GLY A 1 126 ? 10.930 14.272 10.652 1.00 65.69 126 GLY A CA 1
ATOM 967 C C . GLY A 1 126 ? 12.441 14.243 10.897 1.00 65.69 126 GLY A C 1
ATOM 968 O O . GLY A 1 126 ? 13.182 14.971 10.243 1.00 65.69 126 GLY A O 1
ATOM 969 N N . ASP A 1 127 ? 12.880 13.354 11.790 1.00 68.06 127 ASP A N 1
ATOM 970 C CA . ASP A 1 127 ? 14.280 13.086 12.119 1.00 68.06 127 ASP A CA 1
ATOM 971 C C . ASP A 1 127 ? 14.619 11.614 11.836 1.00 68.06 127 ASP A C 1
ATOM 973 O O . ASP A 1 127 ? 13.735 10.763 11.754 1.00 68.06 127 ASP A O 1
ATOM 977 N N . PHE A 1 128 ? 15.911 11.307 11.702 1.00 74.12 128 PHE A N 1
ATOM 978 C CA . PHE A 1 128 ? 16.405 9.949 11.461 1.00 74.12 128 PHE A CA 1
ATOM 979 C C . PHE A 1 128 ? 15.954 8.961 12.553 1.00 74.12 128 PHE A C 1
ATOM 981 O O . PHE A 1 128 ? 16.139 9.225 13.744 1.00 74.12 128 PHE A O 1
ATOM 988 N N . VAL A 1 129 ? 15.425 7.800 12.148 1.00 71.62 129 VAL A N 1
ATOM 989 C CA . VAL A 1 129 ? 15.058 6.714 13.073 1.00 71.62 129 VAL A CA 1
ATOM 990 C C . VAL A 1 129 ? 16.263 5.812 13.306 1.00 71.62 129 VAL A C 1
ATOM 992 O O . VAL A 1 129 ? 16.747 5.145 12.394 1.00 71.62 129 VAL A O 1
ATOM 995 N N . ASP A 1 130 ? 16.747 5.784 14.547 1.00 68.62 130 ASP A N 1
ATOM 996 C CA . ASP A 1 130 ? 17.855 4.920 14.937 1.00 68.62 130 ASP A CA 1
ATOM 997 C C . ASP A 1 130 ? 17.425 3.454 15.093 1.00 68.62 130 ASP A C 1
ATOM 999 O O . ASP A 1 130 ? 16.268 3.146 15.386 1.00 68.62 130 ASP A O 1
ATOM 1003 N N . TYR A 1 131 ? 18.399 2.549 14.998 1.00 64.00 131 TYR A N 1
ATOM 1004 C CA . TYR A 1 131 ? 18.213 1.102 15.113 1.00 64.00 131 TYR A CA 1
ATOM 1005 C C . TYR A 1 131 ? 17.323 0.650 16.291 1.00 64.00 131 TYR A C 1
ATOM 1007 O O . TYR A 1 131 ? 16.523 -0.272 16.151 1.00 64.00 131 TYR A O 1
ATOM 1015 N N . ARG A 1 132 ? 17.404 1.290 17.470 1.00 63.94 132 ARG A N 1
ATOM 1016 C CA . ARG A 1 132 ? 16.596 0.881 18.639 1.00 63.94 132 ARG A CA 1
ATOM 1017 C C . ARG A 1 132 ? 15.133 1.304 18.533 1.00 63.94 132 ARG A C 1
ATOM 1019 O O . ARG A 1 132 ? 14.285 0.713 19.204 1.00 63.94 132 ARG A O 1
ATOM 1026 N N . SER A 1 133 ? 14.862 2.316 17.720 1.00 72.00 133 SER A N 1
ATOM 1027 C CA . SER A 1 133 ? 13.537 2.880 17.473 1.00 72.00 133 SER A CA 1
ATOM 1028 C C . SER A 1 133 ? 12.847 2.225 16.270 1.00 72.00 133 SER A C 1
ATOM 1030 O O . SER A 1 133 ? 11.618 2.270 16.190 1.00 72.00 133 SER A O 1
ATOM 1032 N N . MET A 1 134 ? 13.607 1.538 15.402 1.00 76.44 134 MET A N 1
ATOM 1033 C CA . MET A 1 134 ? 13.099 0.876 14.192 1.00 76.44 134 MET A CA 1
ATOM 1034 C C . MET A 1 134 ? 11.934 -0.073 14.457 1.00 76.44 134 MET A C 1
ATOM 1036 O O . MET A 1 134 ? 10.958 -0.041 13.722 1.00 76.44 134 MET A O 1
ATOM 1040 N N . TYR A 1 135 ? 11.977 -0.858 15.537 1.00 67.12 135 TYR A N 1
ATOM 1041 C CA . TYR A 1 135 ? 10.885 -1.782 15.858 1.00 67.12 135 TYR A CA 1
ATOM 1042 C C . TYR A 1 135 ? 9.556 -1.066 16.162 1.00 67.12 135 TYR A C 1
ATOM 1044 O O . TYR A 1 135 ? 8.489 -1.496 15.726 1.00 67.12 135 TYR A O 1
ATOM 1052 N N . ALA A 1 136 ? 9.600 0.013 16.951 1.00 69.69 136 ALA A N 1
ATOM 1053 C CA . ALA A 1 136 ? 8.393 0.764 17.297 1.00 69.69 136 ALA A CA 1
ATOM 1054 C C . ALA A 1 136 ? 7.843 1.509 16.074 1.00 69.69 136 ALA A C 1
ATOM 1056 O O . ALA A 1 136 ? 6.631 1.566 15.885 1.00 69.69 136 ALA A O 1
ATOM 1057 N N . TYR A 1 137 ? 8.747 2.029 15.245 1.00 76.06 137 TYR A N 1
ATOM 1058 C CA . TYR A 1 137 ? 8.427 2.682 13.985 1.00 76.06 137 TYR A CA 1
ATOM 1059 C C . TYR A 1 137 ? 7.759 1.716 12.992 1.00 76.06 137 TYR A C 1
ATOM 1061 O O . TYR A 1 137 ? 6.627 1.961 12.581 1.00 76.06 137 TYR A O 1
ATOM 1069 N N . SER A 1 138 ? 8.384 0.572 12.695 1.00 82.38 138 SER A N 1
ATOM 1070 C CA . SER A 1 138 ? 7.839 -0.433 11.772 1.00 82.38 138 SER A CA 1
ATOM 1071 C C . SER A 1 138 ? 6.508 -1.016 12.256 1.00 82.38 138 SER A C 1
ATOM 1073 O O . SER A 1 138 ? 5.598 -1.206 11.455 1.00 82.38 138 SER A O 1
ATOM 1075 N N . SER A 1 139 ? 6.342 -1.209 13.571 1.00 75.25 139 SER A N 1
ATOM 1076 C CA . SER A 1 139 ? 5.061 -1.639 14.154 1.00 75.25 139 SER A CA 1
ATOM 1077 C C . SER A 1 139 ? 3.936 -0.629 13.898 1.00 75.25 139 SER A C 1
ATOM 1079 O O . SER A 1 139 ? 2.818 -1.031 13.596 1.00 75.25 139 SER A O 1
ATOM 1081 N N . GLY A 1 140 ? 4.221 0.675 13.985 1.00 80.19 140 GLY A N 1
ATOM 1082 C CA . GLY A 1 140 ? 3.233 1.708 13.668 1.00 80.19 140 GLY A CA 1
ATOM 1083 C C . GLY A 1 140 ? 2.802 1.658 12.201 1.00 80.19 140 GLY A C 1
ATOM 1084 O O . GLY A 1 140 ? 1.613 1.758 11.903 1.00 80.19 140 GLY A O 1
ATOM 1085 N N . ILE A 1 141 ? 3.753 1.445 11.285 1.00 87.94 141 ILE A N 1
ATOM 1086 C CA . ILE A 1 141 ? 3.455 1.281 9.854 1.00 87.94 141 ILE A CA 1
ATOM 1087 C C . ILE A 1 141 ? 2.607 0.022 9.622 1.00 87.94 141 ILE A C 1
ATOM 1089 O O . ILE A 1 141 ? 1.662 0.051 8.833 1.00 87.94 141 ILE A O 1
ATOM 1093 N N . GLN A 1 142 ? 2.888 -1.065 10.345 1.00 87.38 142 GLN A N 1
ATOM 1094 C CA . GLN A 1 142 ? 2.112 -2.300 10.253 1.00 87.38 142 GLN A CA 1
ATOM 1095 C C . GLN A 1 142 ? 0.638 -2.088 10.625 1.00 87.38 142 GLN A C 1
ATOM 1097 O O . GLN A 1 142 ? -0.244 -2.524 9.888 1.00 87.38 142 GLN A O 1
ATOM 1102 N N . ASP A 1 143 ? 0.356 -1.360 11.710 1.00 82.62 143 ASP A N 1
ATOM 1103 C CA . ASP A 1 143 ? -1.018 -1.065 12.149 1.00 82.62 143 ASP A CA 1
ATOM 1104 C C . ASP A 1 143 ? -1.818 -0.295 11.073 1.00 82.62 143 ASP A C 1
ATOM 1106 O O . ASP A 1 143 ? -3.026 -0.504 10.875 1.00 82.62 143 ASP A O 1
ATOM 1110 N N . VAL A 1 144 ? -1.132 0.587 10.340 1.00 88.00 144 VAL A N 1
ATOM 1111 C CA . VAL A 1 144 ? -1.690 1.319 9.197 1.00 88.00 144 VAL A CA 1
ATOM 1112 C C . VAL A 1 144 ? -1.987 0.372 8.032 1.00 88.00 144 VAL A C 1
ATOM 1114 O O . VAL A 1 144 ? -3.097 0.395 7.492 1.00 88.00 144 VAL A O 1
ATOM 1117 N N . ILE A 1 145 ? -1.045 -0.497 7.665 1.00 91.44 145 ILE A N 1
ATOM 1118 C CA . ILE A 1 145 ? -1.213 -1.462 6.565 1.00 91.44 145 ILE A CA 1
ATOM 1119 C C . ILE A 1 145 ? -2.354 -2.439 6.857 1.00 91.44 145 ILE A C 1
ATOM 1121 O O . ILE A 1 145 ? -3.188 -2.686 5.984 1.00 91.44 145 ILE A O 1
ATOM 1125 N N . ASP A 1 146 ? -2.464 -2.927 8.090 1.00 88.81 146 ASP A N 1
ATOM 1126 C CA . ASP A 1 146 ? -3.555 -3.802 8.526 1.00 88.81 146 ASP A CA 1
ATOM 1127 C C . ASP A 1 146 ? -4.923 -3.112 8.400 1.00 88.81 146 ASP A C 1
ATOM 1129 O O . ASP A 1 146 ? -5.945 -3.742 8.087 1.00 88.81 146 ASP A O 1
ATOM 1133 N N . SER A 1 147 ? -4.956 -1.795 8.616 1.00 86.62 147 SER A N 1
ATOM 1134 C CA . SER A 1 147 ? -6.155 -0.979 8.429 1.00 86.62 147 SER A CA 1
ATOM 1135 C C . SER A 1 147 ? -6.516 -0.824 6.950 1.00 86.62 147 SER A C 1
ATOM 1137 O O . SER A 1 147 ? -7.693 -0.952 6.606 1.00 86.62 147 SER A O 1
ATOM 1139 N N . VAL A 1 148 ? -5.533 -0.647 6.061 1.00 93.25 148 VAL A N 1
ATOM 1140 C CA . VAL A 1 148 ? -5.747 -0.635 4.602 1.00 93.25 148 VAL A CA 1
ATOM 1141 C C . VAL A 1 148 ? -6.189 -2.015 4.092 1.00 93.25 148 VAL A C 1
ATOM 1143 O O . VAL A 1 148 ? -7.132 -2.112 3.306 1.00 93.25 148 VAL A O 1
ATOM 1146 N N . GLU A 1 149 ? -5.609 -3.112 4.588 1.00 94.62 149 GLU A N 1
ATOM 1147 C CA . GLU A 1 149 ? -6.035 -4.468 4.212 1.00 94.62 149 GLU A CA 1
ATOM 1148 C C . GLU A 1 149 ? -7.498 -4.734 4.608 1.00 94.62 149 GLU A C 1
ATOM 1150 O O . GLU A 1 149 ? -8.248 -5.418 3.901 1.00 94.62 149 GLU A O 1
ATOM 1155 N N . ARG A 1 150 ? -7.946 -4.171 5.732 1.00 90.25 150 ARG A N 1
ATOM 1156 C CA . ARG A 1 150 ? -9.345 -4.270 6.153 1.00 90.25 150 ARG A CA 1
ATOM 1157 C C . ARG A 1 150 ? -10.300 -3.628 5.144 1.00 90.25 150 ARG A C 1
ATOM 1159 O O . ARG A 1 150 ? -11.329 -4.233 4.848 1.00 90.25 150 ARG A O 1
ATOM 1166 N N . LEU A 1 151 ? -9.934 -2.486 4.560 1.00 92.00 151 LEU A N 1
ATOM 1167 C CA . LEU A 1 151 ? -10.728 -1.840 3.507 1.00 92.00 151 LEU A CA 1
ATOM 1168 C C . LEU A 1 151 ? -10.884 -2.751 2.282 1.00 92.00 151 LEU A C 1
ATOM 1170 O O . LEU A 1 151 ? -11.968 -2.837 1.700 1.00 92.00 151 LEU A O 1
ATOM 1174 N N . LEU A 1 152 ? -9.836 -3.503 1.927 1.00 95.31 152 LEU A N 1
ATOM 1175 C CA . LEU A 1 152 ? -9.917 -4.481 0.841 1.00 95.31 152 LEU A CA 1
ATOM 1176 C C . LEU A 1 152 ? -10.936 -5.582 1.167 1.00 95.31 152 LEU A C 1
ATOM 1178 O O . LEU A 1 152 ? -11.767 -5.923 0.324 1.00 95.31 152 LEU A O 1
ATOM 1182 N N . LYS A 1 153 ? -10.922 -6.097 2.405 1.00 93.62 153 LYS A N 1
ATOM 1183 C CA . LYS A 1 153 ? -11.889 -7.106 2.888 1.00 93.62 153 LYS A CA 1
ATOM 1184 C C . LYS A 1 153 ? -13.334 -6.581 2.870 1.00 93.62 153 LYS A C 1
ATOM 1186 O O . LYS A 1 153 ? -14.263 -7.358 2.668 1.00 93.62 153 LYS A O 1
ATOM 1191 N N . GLU A 1 154 ? -13.523 -5.274 3.032 1.00 89.06 154 GLU A N 1
ATOM 1192 C CA . GLU A 1 154 ? -14.821 -4.581 2.986 1.00 89.06 154 GLU A CA 1
ATOM 1193 C C . GLU A 1 154 ? -15.247 -4.184 1.546 1.00 89.06 154 GLU A C 1
ATOM 1195 O O . GLU A 1 154 ? -16.358 -3.694 1.304 1.00 89.06 154 GLU A O 1
ATOM 1200 N N . GLY A 1 155 ? -14.402 -4.481 0.551 1.00 91.94 155 GLY A N 1
ATOM 1201 C CA . GLY A 1 155 ? -14.698 -4.317 -0.870 1.00 91.94 155 GLY A CA 1
ATOM 1202 C C . GLY A 1 155 ? -14.458 -2.904 -1.398 1.00 91.94 155 GLY A C 1
ATOM 1203 O O . GLY A 1 155 ? -15.223 -2.452 -2.254 1.00 91.94 155 GLY A O 1
ATOM 1204 N N . HIS A 1 156 ? -13.436 -2.222 -0.879 1.00 92.56 156 HIS A N 1
ATOM 1205 C CA . HIS A 1 156 ? -12.949 -0.907 -1.323 1.00 92.56 156 HIS A CA 1
ATOM 1206 C C . HIS A 1 156 ? -11.662 -1.045 -2.153 1.00 92.56 156 HIS A C 1
ATOM 1208 O O . HIS A 1 156 ? -10.625 -0.467 -1.844 1.00 92.56 156 HIS A O 1
ATOM 1214 N N . ALA A 1 157 ? -11.689 -1.913 -3.169 1.00 96.31 157 ALA A N 1
ATOM 1215 C CA . ALA A 1 157 ? -10.484 -2.302 -3.901 1.00 96.31 157 ALA A CA 1
ATOM 1216 C C . ALA A 1 157 ? -9.836 -1.136 -4.668 1.00 96.31 157 ALA A C 1
ATOM 1218 O O . ALA A 1 157 ? -8.615 -1.034 -4.675 1.00 96.31 157 ALA A O 1
ATOM 1219 N N . ALA A 1 158 ? -10.633 -0.255 -5.282 1.00 94.94 158 ALA A N 1
ATOM 1220 C CA . ALA A 1 158 ? -10.112 0.898 -6.018 1.00 94.94 158 ALA A CA 1
ATOM 1221 C C . ALA A 1 158 ? -9.376 1.871 -5.085 1.00 94.94 158 ALA A C 1
ATOM 1223 O O . ALA A 1 158 ? -8.272 2.308 -5.390 1.00 94.94 158 ALA A O 1
ATOM 1224 N N . GLU A 1 159 ? -9.948 2.134 -3.912 1.00 94.94 159 GLU A N 1
ATOM 1225 C CA . GLU A 1 159 ? -9.346 3.004 -2.909 1.00 94.94 159 GLU A CA 1
ATOM 1226 C C . GLU A 1 159 ? -8.075 2.389 -2.314 1.00 94.94 159 GLU A C 1
ATOM 1228 O O . GLU A 1 159 ? -7.095 3.092 -2.092 1.00 94.94 159 GLU A O 1
ATOM 1233 N N . VAL A 1 160 ? -8.050 1.070 -2.105 1.00 97.38 160 VAL A N 1
ATOM 1234 C CA . VAL A 1 160 ? -6.849 0.371 -1.621 1.00 97.38 160 VAL A CA 1
ATOM 1235 C C . VAL A 1 160 ? -5.703 0.437 -2.630 1.00 97.38 160 VAL A C 1
ATOM 1237 O O . VAL A 1 160 ? -4.566 0.603 -2.204 1.00 97.38 160 VAL A O 1
ATOM 1240 N N . ILE A 1 161 ? -5.974 0.363 -3.940 1.00 98.06 161 ILE A N 1
ATOM 1241 C CA . ILE A 1 161 ? -4.941 0.563 -4.975 1.00 98.06 161 ILE A CA 1
ATOM 1242 C C . ILE A 1 161 ? -4.271 1.928 -4.775 1.00 98.06 161 ILE A C 1
ATOM 1244 O O . ILE A 1 161 ? -3.054 1.991 -4.619 1.00 98.06 161 ILE A O 1
ATOM 1248 N N . GLU A 1 162 ? -5.061 3.003 -4.685 1.00 96.56 162 GLU A N 1
ATOM 1249 C CA . GLU A 1 162 ? -4.537 4.361 -4.490 1.00 96.56 162 GLU A CA 1
ATOM 1250 C C . GLU A 1 162 ? -3.769 4.523 -3.170 1.00 96.56 162 GLU A C 1
ATOM 1252 O O . GLU A 1 162 ? -2.722 5.170 -3.136 1.00 96.56 162 GLU A O 1
ATOM 1257 N N . LEU A 1 163 ? -4.268 3.938 -2.077 1.00 97.12 163 LEU A N 1
ATOM 1258 C CA . LEU A 1 163 ? -3.611 4.020 -0.771 1.00 97.12 163 LEU A CA 1
ATOM 1259 C C . LEU A 1 163 ? -2.301 3.233 -0.723 1.00 97.12 163 LEU A C 1
ATOM 1261 O O . LEU A 1 163 ? -1.350 3.698 -0.101 1.00 97.12 163 LEU A O 1
ATOM 1265 N N . CYS A 1 164 ? -2.223 2.079 -1.387 1.00 98.31 164 CYS A N 1
ATOM 1266 C CA . CYS A 1 164 ? -0.976 1.331 -1.511 1.00 98.31 164 CYS A CA 1
ATOM 1267 C C . CYS A 1 164 ? 0.050 2.083 -2.365 1.00 98.31 164 CYS A C 1
ATOM 1269 O O . CYS A 1 164 ? 1.200 2.185 -1.949 1.00 98.31 164 CYS A O 1
ATOM 1271 N N . GLU A 1 165 ? -0.353 2.638 -3.517 1.00 97.31 165 GLU A N 1
ATOM 1272 C CA . GLU A 1 165 ? 0.536 3.457 -4.357 1.00 97.31 165 GLU A CA 1
ATOM 1273 C C . GLU A 1 165 ? 1.083 4.658 -3.558 1.00 97.31 165 GLU A C 1
ATOM 1275 O O . GLU A 1 165 ? 2.283 4.921 -3.581 1.00 97.31 165 GLU A O 1
ATOM 1280 N N . HIS A 1 166 ? 0.235 5.329 -2.770 1.00 96.69 166 HIS A N 1
ATOM 1281 C CA . HIS A 1 166 ? 0.653 6.435 -1.906 1.00 96.69 166 HIS A CA 1
ATOM 1282 C C . HIS A 1 166 ? 1.584 5.995 -0.762 1.00 96.69 166 HIS A C 1
ATOM 1284 O O . HIS A 1 166 ? 2.612 6.627 -0.526 1.00 96.69 166 HIS A O 1
ATOM 1290 N N . ALA A 1 167 ? 1.265 4.893 -0.075 1.00 96.50 167 ALA A N 1
ATOM 1291 C CA . ALA A 1 167 ? 2.114 4.353 0.984 1.00 96.50 167 ALA A CA 1
ATOM 1292 C C . ALA A 1 167 ? 3.502 3.959 0.459 1.00 96.50 167 ALA A C 1
ATOM 1294 O O . ALA A 1 167 ? 4.495 4.228 1.127 1.00 96.50 167 ALA A O 1
ATOM 1295 N N . LEU A 1 168 ? 3.589 3.380 -0.745 1.00 96.38 168 LEU A N 1
ATOM 1296 C CA . LEU A 1 168 ? 4.866 3.061 -1.389 1.00 96.38 168 LEU A CA 1
ATOM 1297 C C . LEU A 1 168 ? 5.693 4.318 -1.675 1.00 96.38 168 LEU A C 1
ATOM 1299 O O . LEU A 1 168 ? 6.901 4.290 -1.457 1.00 96.38 168 LEU A O 1
ATOM 1303 N N . THR A 1 169 ? 5.066 5.432 -2.072 1.00 94.75 169 THR A N 1
ATOM 1304 C CA . THR A 1 169 ? 5.776 6.716 -2.226 1.00 94.75 169 THR A CA 1
ATOM 1305 C C . THR A 1 169 ? 6.385 7.167 -0.904 1.00 94.75 169 THR A C 1
ATOM 1307 O O . THR A 1 169 ? 7.572 7.481 -0.853 1.00 94.75 169 THR A O 1
ATOM 1310 N N . CYS A 1 170 ? 5.615 7.132 0.187 1.00 94.12 170 CYS A N 1
ATOM 1311 C CA . CYS A 1 170 ? 6.142 7.480 1.507 1.00 94.12 170 CYS A CA 1
ATOM 1312 C C . CYS A 1 170 ? 7.258 6.521 1.960 1.00 94.12 170 CYS A C 1
ATOM 1314 O O . CYS A 1 170 ? 8.228 6.956 2.578 1.00 94.12 170 CYS A O 1
ATOM 1316 N N . LEU A 1 171 ? 7.139 5.221 1.661 1.00 93.19 171 LEU A N 1
ATOM 1317 C CA . LEU A 1 171 ? 8.151 4.223 2.018 1.00 93.19 171 LEU A CA 1
ATOM 1318 C C . LEU A 1 171 ? 9.469 4.450 1.273 1.00 93.19 171 LEU A C 1
ATOM 1320 O O . LEU A 1 171 ? 10.520 4.373 1.903 1.00 93.19 171 LEU A O 1
ATOM 1324 N N . GLU A 1 172 ? 9.439 4.759 -0.026 1.00 90.69 172 GLU A N 1
ATOM 1325 C CA . GLU A 1 172 ? 10.658 5.079 -0.782 1.00 90.69 172 GLU A CA 1
ATOM 1326 C C . GLU A 1 172 ? 11.371 6.320 -0.237 1.00 90.69 172 GLU A C 1
ATOM 1328 O O . GLU A 1 172 ? 12.595 6.310 -0.073 1.00 90.69 172 GLU A O 1
ATOM 1333 N N . ASP A 1 173 ? 10.608 7.357 0.120 1.00 89.00 173 ASP A N 1
ATOM 1334 C CA . ASP A 1 173 ? 11.149 8.565 0.746 1.00 89.00 173 ASP A CA 1
ATOM 1335 C C . ASP A 1 173 ? 11.764 8.275 2.127 1.00 89.00 173 ASP A C 1
ATOM 1337 O O . ASP A 1 173 ? 12.798 8.850 2.496 1.00 89.00 173 ASP A O 1
ATOM 1341 N N . ALA A 1 174 ? 11.140 7.381 2.900 1.00 88.31 174 ALA A N 1
ATOM 1342 C CA . ALA A 1 174 ? 11.591 6.996 4.232 1.00 88.31 174 ALA A CA 1
ATOM 1343 C C . ALA A 1 174 ? 12.819 6.074 4.206 1.00 88.31 174 ALA A C 1
ATOM 1345 O O . ALA A 1 174 ? 13.699 6.229 5.053 1.00 88.31 174 ALA A O 1
ATOM 1346 N N . LEU A 1 175 ? 12.927 5.162 3.233 1.00 84.88 175 LEU A N 1
ATOM 1347 C CA . LEU A 1 175 ? 14.044 4.214 3.093 1.00 84.88 175 LEU A CA 1
ATOM 1348 C C . LEU A 1 175 ? 15.410 4.915 2.997 1.00 84.88 175 LEU A C 1
ATOM 1350 O O . LEU A 1 175 ? 16.403 4.412 3.516 1.00 84.88 175 LEU A O 1
ATOM 1354 N N . GLY A 1 176 ? 15.462 6.128 2.438 1.00 79.50 176 GLY A N 1
ATOM 1355 C CA . GLY A 1 176 ? 16.676 6.954 2.425 1.00 79.50 176 GLY A CA 1
ATOM 1356 C C . GLY A 1 176 ? 17.045 7.605 3.768 1.00 79.50 176 GLY A C 1
ATOM 1357 O O . GLY A 1 176 ? 18.054 8.307 3.850 1.00 79.50 176 GLY A O 1
ATOM 1358 N N . ARG A 1 177 ? 16.225 7.438 4.814 1.00 79.31 177 ARG A N 1
ATOM 1359 C CA . ARG A 1 177 ? 16.298 8.183 6.087 1.00 79.31 177 ARG A CA 1
ATOM 1360 C C . ARG A 1 177 ? 16.230 7.294 7.331 1.00 79.31 177 ARG A C 1
ATOM 1362 O O . ARG A 1 177 ? 16.058 7.817 8.433 1.00 79.31 177 ARG A O 1
ATOM 1369 N N . VAL A 1 178 ? 16.372 5.981 7.174 1.00 77.75 178 VAL A N 1
ATOM 1370 C CA . VAL A 1 178 ? 16.274 5.004 8.267 1.00 77.75 178 VAL A CA 1
ATOM 1371 C C . VAL A 1 178 ? 17.393 3.966 8.191 1.00 77.75 178 VAL A C 1
ATOM 1373 O O . VAL A 1 178 ? 17.891 3.655 7.111 1.00 77.75 178 VAL A O 1
ATOM 1376 N N . ASP A 1 179 ? 17.803 3.431 9.343 1.00 76.38 179 ASP A N 1
ATOM 1377 C CA . ASP A 1 179 ? 18.720 2.285 9.410 1.00 76.38 179 ASP A CA 1
ATOM 1378 C C . ASP A 1 179 ? 17.933 0.971 9.299 1.00 76.38 179 ASP A C 1
ATOM 1380 O O . ASP A 1 179 ? 17.554 0.375 10.308 1.00 76.38 179 ASP A O 1
ATOM 1384 N N . ASP A 1 180 ? 17.674 0.521 8.068 1.00 80.06 180 ASP A N 1
ATOM 1385 C CA . ASP A 1 180 ? 16.957 -0.733 7.794 1.00 80.06 180 ASP A CA 1
ATOM 1386 C C . ASP A 1 180 ? 17.876 -1.965 7.709 1.00 80.06 180 ASP A C 1
ATOM 1388 O O . ASP A 1 180 ? 17.636 -2.887 6.935 1.00 80.06 180 ASP A O 1
ATOM 1392 N N . SER A 1 181 ? 18.954 -2.014 8.498 1.00 75.81 181 SER A N 1
ATOM 1393 C CA . SER A 1 181 ? 19.900 -3.146 8.463 1.00 75.81 181 SER A CA 1
ATOM 1394 C C . SER A 1 181 ? 19.261 -4.511 8.786 1.00 75.81 181 SER A C 1
ATOM 1396 O O . SER A 1 181 ? 19.784 -5.540 8.359 1.00 75.81 181 SER A O 1
ATOM 1398 N N . ASP A 1 182 ? 18.137 -4.526 9.512 1.00 71.88 182 ASP A N 1
ATOM 1399 C CA . ASP A 1 182 ? 17.356 -5.735 9.826 1.00 71.88 182 ASP A CA 1
ATOM 1400 C C . ASP A 1 182 ? 16.259 -6.044 8.777 1.00 71.88 182 ASP A C 1
ATOM 1402 O O . ASP A 1 182 ? 15.576 -7.061 8.892 1.00 71.88 182 ASP A O 1
ATOM 1406 N N . GLY A 1 183 ? 16.088 -5.201 7.749 1.00 81.25 183 GLY A N 1
ATOM 1407 C CA . GLY A 1 183 ? 15.189 -5.443 6.613 1.00 81.25 183 GLY A CA 1
ATOM 1408 C C . GLY A 1 183 ? 13.690 -5.291 6.899 1.00 81.25 183 GLY A C 1
ATOM 1409 O O . GLY A 1 183 ? 12.869 -5.837 6.157 1.00 81.25 183 GLY A O 1
ATOM 1410 N N . TYR A 1 184 ? 13.307 -4.573 7.959 1.00 82.44 184 TYR A N 1
ATOM 1411 C CA . TYR A 1 184 ? 11.901 -4.339 8.307 1.00 82.44 184 TYR A CA 1
ATOM 1412 C C . TYR A 1 184 ? 11.168 -3.548 7.221 1.00 82.44 184 TYR A C 1
ATOM 1414 O O . TYR A 1 184 ? 10.051 -3.905 6.845 1.00 82.44 184 TYR A O 1
ATOM 1422 N N . MET A 1 185 ? 11.780 -2.480 6.709 1.00 87.62 185 MET A N 1
ATOM 1423 C CA . MET A 1 185 ? 11.169 -1.630 5.685 1.00 87.62 185 MET A CA 1
ATOM 1424 C C . MET A 1 185 ? 11.078 -2.363 4.350 1.00 87.62 185 MET A C 1
ATOM 1426 O O . MET A 1 185 ? 10.065 -2.243 3.662 1.00 87.62 185 MET A O 1
ATOM 1430 N N . GLY A 1 186 ? 12.089 -3.172 4.017 1.00 87.06 186 GLY A N 1
ATOM 1431 C CA . GLY A 1 186 ? 12.037 -4.090 2.877 1.00 87.06 186 GLY A CA 1
ATOM 1432 C C . GLY A 1 186 ? 10.829 -5.032 2.936 1.00 87.06 186 GLY A C 1
ATOM 1433 O O . GLY A 1 186 ? 10.041 -5.074 1.990 1.00 87.06 186 GLY A O 1
ATOM 1434 N N . GLY A 1 187 ? 10.625 -5.713 4.070 1.00 89.81 187 GLY A N 1
ATOM 1435 C CA . GLY A 1 187 ? 9.478 -6.609 4.265 1.00 89.81 187 GLY A CA 1
ATOM 1436 C C . GLY A 1 187 ? 8.128 -5.885 4.211 1.00 89.81 187 GLY A C 1
ATOM 1437 O O . GLY A 1 187 ? 7.186 -6.361 3.578 1.00 89.81 187 GLY A O 1
ATOM 1438 N N . ILE A 1 188 ? 8.045 -4.69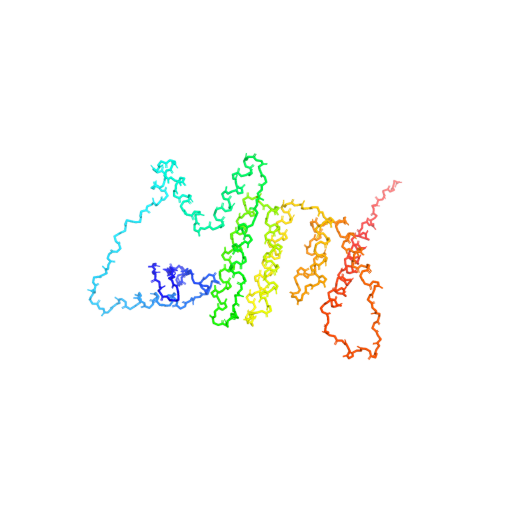1 4.801 1.00 92.38 188 ILE A N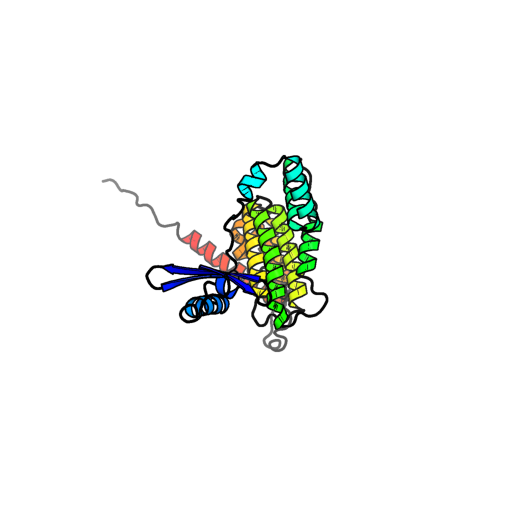 1
ATOM 1439 C CA . ILE A 1 188 ? 6.851 -3.839 4.724 1.00 92.38 188 ILE A CA 1
ATOM 1440 C C . ILE A 1 188 ? 6.545 -3.446 3.271 1.00 92.38 188 ILE A C 1
ATOM 1442 O O . ILE A 1 188 ? 5.403 -3.564 2.827 1.00 92.38 188 ILE A O 1
ATOM 1446 N N . LYS A 1 189 ? 7.550 -3.011 2.502 1.00 94.69 189 LYS A N 1
ATOM 1447 C CA . LYS A 1 189 ? 7.397 -2.653 1.083 1.00 94.69 189 LYS A CA 1
ATOM 1448 C C . LYS A 1 189 ? 6.858 -3.830 0.269 1.00 94.69 189 LYS A C 1
ATOM 1450 O O . LYS A 1 189 ? 5.935 -3.649 -0.526 1.00 94.69 189 LYS A O 1
ATOM 1455 N N . GLU A 1 190 ? 7.404 -5.029 0.475 1.00 93.75 190 GLU A N 1
ATOM 1456 C CA . GLU A 1 190 ? 6.929 -6.253 -0.181 1.00 93.75 190 GLU A CA 1
ATOM 1457 C C . GLU A 1 190 ? 5.466 -6.549 0.171 1.00 93.75 190 GLU A C 1
ATOM 1459 O O . GLU A 1 190 ? 4.658 -6.795 -0.727 1.00 93.75 190 GLU A O 1
ATOM 1464 N N . GLN A 1 191 ? 5.089 -6.419 1.447 1.00 96.19 191 GLN A N 1
ATOM 1465 C CA . GLN A 1 191 ? 3.705 -6.591 1.886 1.00 96.19 191 GLN A CA 1
ATOM 1466 C C . GLN A 1 191 ? 2.753 -5.577 1.231 1.00 96.19 191 GLN A C 1
ATOM 1468 O O . GLN A 1 191 ? 1.654 -5.945 0.809 1.00 96.19 191 GLN A O 1
ATOM 1473 N N . VAL A 1 192 ? 3.150 -4.305 1.115 1.00 97.88 192 VAL A N 1
ATOM 1474 C CA . VAL A 1 192 ? 2.325 -3.285 0.444 1.00 97.88 192 VAL A CA 1
ATOM 1475 C C . VAL A 1 192 ? 2.206 -3.575 -1.056 1.00 97.88 192 VAL A C 1
ATOM 1477 O O . VAL A 1 192 ? 1.114 -3.434 -1.610 1.00 97.88 192 VAL A O 1
ATOM 1480 N N . CYS A 1 193 ? 3.272 -4.050 -1.711 1.00 97.94 193 CYS A N 1
ATOM 1481 C CA . CYS A 1 193 ? 3.220 -4.503 -3.106 1.00 97.94 193 CYS A CA 1
ATOM 1482 C C . CYS A 1 193 ? 2.260 -5.692 -3.297 1.00 97.94 193 CYS A C 1
ATOM 1484 O O . CYS A 1 193 ? 1.491 -5.712 -4.262 1.00 97.94 193 CYS A O 1
ATOM 1486 N N . GLU A 1 194 ? 2.266 -6.667 -2.383 1.00 98.12 194 GLU A N 1
ATOM 1487 C CA . GLU A 1 194 ? 1.337 -7.805 -2.413 1.00 98.12 194 GLU A CA 1
ATOM 1488 C C . GLU A 1 194 ? -0.114 -7.346 -2.205 1.00 98.12 194 GLU A C 1
ATOM 1490 O O . GLU A 1 194 ? -1.026 -7.768 -2.925 1.00 98.12 194 GLU A O 1
ATOM 1495 N N . LEU A 1 195 ? -0.344 -6.443 -1.247 1.00 98.56 195 LEU A N 1
ATOM 1496 C CA . LEU A 1 195 ? -1.665 -5.874 -0.996 1.00 98.56 195 LEU A CA 1
ATOM 1497 C C . LEU A 1 195 ? -2.186 -5.103 -2.216 1.00 98.56 195 LEU A C 1
ATOM 1499 O O . LEU A 1 195 ? -3.349 -5.269 -2.592 1.00 98.56 195 LEU A O 1
ATOM 1503 N N . HIS A 1 196 ? -1.320 -4.325 -2.868 1.00 98.69 196 HIS A N 1
ATOM 1504 C CA . HIS A 1 196 ? -1.633 -3.623 -4.108 1.00 98.69 196 HIS A CA 1
ATOM 1505 C C . HIS A 1 196 ? -2.042 -4.595 -5.223 1.00 98.69 196 HIS A C 1
ATOM 1507 O O . HIS A 1 196 ? -3.062 -4.381 -5.881 1.00 98.69 196 HIS A O 1
ATOM 1513 N N . HIS A 1 197 ? -1.305 -5.696 -5.414 1.00 98.69 197 HIS A N 1
ATOM 1514 C CA . HIS A 1 197 ? -1.659 -6.729 -6.395 1.00 98.69 197 HIS A CA 1
ATOM 1515 C C . HIS A 1 197 ? -3.024 -7.355 -6.095 1.00 98.69 197 HIS A C 1
ATOM 1517 O O . HIS A 1 197 ? -3.903 -7.370 -6.958 1.00 98.69 197 HIS A O 1
ATOM 1523 N N . ARG A 1 198 ? -3.263 -7.773 -4.847 1.00 98.69 198 ARG A N 1
ATOM 1524 C CA . ARG A 1 198 ? -4.559 -8.324 -4.412 1.00 98.69 198 ARG A CA 1
ATOM 1525 C C . ARG A 1 198 ? -5.711 -7.342 -4.643 1.00 98.69 198 ARG A C 1
ATOM 1527 O O . ARG A 1 198 ? -6.798 -7.753 -5.059 1.00 98.69 198 ARG A O 1
ATOM 1534 N N . ALA A 1 199 ? -5.487 -6.053 -4.395 1.00 98.69 199 ALA A N 1
ATOM 1535 C CA . ALA A 1 199 ? -6.462 -5.004 -4.670 1.00 98.69 199 ALA A CA 1
ATOM 1536 C C . ALA A 1 199 ? -6.699 -4.822 -6.175 1.00 98.69 199 ALA A C 1
ATOM 1538 O O . ALA A 1 199 ? -7.848 -4.725 -6.598 1.00 98.69 199 ALA A O 1
ATOM 1539 N N . CYS A 1 200 ? -5.650 -4.882 -6.995 1.00 98.69 200 CYS A N 1
ATOM 1540 C CA . CYS A 1 200 ? -5.741 -4.871 -8.453 1.00 98.69 200 CYS A CA 1
ATOM 1541 C C . CYS A 1 200 ? -6.548 -6.065 -9.000 1.00 98.69 200 CYS A C 1
ATOM 1543 O O . CYS A 1 200 ? -7.428 -5.876 -9.841 1.00 98.69 200 CYS A O 1
ATOM 1545 N N . VAL A 1 201 ? -6.337 -7.276 -8.473 1.00 98.44 201 VAL A N 1
ATOM 1546 C CA . VAL A 1 201 ? -7.122 -8.474 -8.830 1.00 98.44 201 VAL A CA 1
ATOM 1547 C C . VAL A 1 201 ? -8.607 -8.292 -8.494 1.00 98.44 201 VAL A C 1
ATOM 1549 O O . VAL A 1 201 ? -9.480 -8.643 -9.295 1.00 98.44 201 VAL A O 1
ATOM 1552 N N . ALA A 1 202 ? -8.911 -7.731 -7.319 1.00 98.12 202 ALA A N 1
ATOM 1553 C CA . ALA A 1 202 ? -10.284 -7.507 -6.867 1.00 98.12 202 ALA A CA 1
ATOM 1554 C C . ALA A 1 202 ? -10.981 -6.350 -7.605 1.00 98.12 202 ALA A C 1
ATOM 1556 O O . ALA A 1 202 ? -12.159 -6.456 -7.948 1.00 98.12 202 ALA A O 1
ATOM 1557 N N . GLY A 1 203 ? -10.261 -5.251 -7.836 1.00 97.00 203 GLY A N 1
ATOM 1558 C CA . GLY A 1 203 ? -10.776 -4.007 -8.404 1.00 97.00 203 GLY A CA 1
ATOM 1559 C C . GLY A 1 203 ? -10.803 -3.982 -9.928 1.00 97.00 203 GLY A C 1
ATOM 1560 O O . GLY A 1 203 ? -11.605 -3.241 -10.491 1.00 97.00 203 GLY A O 1
ATOM 1561 N N . ARG A 1 204 ? -9.974 -4.805 -10.588 1.00 97.12 204 ARG A N 1
ATOM 1562 C CA . ARG A 1 204 ? -9.822 -4.870 -12.052 1.00 97.12 204 ARG A CA 1
ATOM 1563 C C . ARG A 1 204 ? -9.682 -3.473 -12.677 1.00 97.12 204 ARG A C 1
ATOM 1565 O O . ARG A 1 204 ? -10.554 -3.069 -13.451 1.00 97.12 204 ARG A O 1
ATOM 1572 N N . PRO A 1 205 ? -8.634 -2.713 -12.306 1.00 97.75 205 PRO A N 1
ATOM 1573 C CA . PRO A 1 205 ? -8.392 -1.399 -12.890 1.00 97.75 205 PRO A CA 1
ATOM 1574 C C . PRO A 1 205 ? -8.150 -1.513 -14.400 1.00 97.75 205 PRO A C 1
ATOM 1576 O O . PRO A 1 205 ? -7.889 -2.598 -14.922 1.00 97.75 205 PRO A O 1
ATOM 1579 N N . ASP A 1 206 ? -8.204 -0.378 -15.097 1.00 98.31 206 ASP A N 1
ATOM 1580 C CA . ASP A 1 206 ? -7.849 -0.317 -16.515 1.00 98.31 206 ASP A CA 1
ATOM 1581 C C . ASP A 1 206 ? -6.418 -0.858 -16.741 1.00 98.31 206 ASP A C 1
ATOM 1583 O O . ASP A 1 206 ? -5.469 -0.338 -16.136 1.00 98.31 206 ASP A O 1
ATOM 1587 N N . PRO A 1 207 ? -6.245 -1.905 -17.571 1.00 98.00 207 PRO A N 1
ATOM 1588 C CA . PRO A 1 207 ? -4.972 -2.606 -17.696 1.00 98.00 207 PRO A CA 1
ATOM 1589 C C . PRO A 1 207 ? -3.889 -1.742 -18.349 1.00 98.00 207 PRO A C 1
ATOM 1591 O O . PRO A 1 207 ? -2.723 -1.847 -17.969 1.00 98.00 207 PRO A O 1
ATOM 1594 N N . GLU A 1 208 ? -4.237 -0.854 -19.286 1.00 98.38 208 GLU A N 1
ATOM 1595 C CA . GLU A 1 208 ? -3.258 0.044 -19.903 1.00 98.38 208 GLU A CA 1
ATOM 1596 C C . GLU A 1 208 ? -2.766 1.116 -18.927 1.00 98.38 208 GLU A C 1
ATOM 1598 O O . GLU A 1 208 ? -1.571 1.423 -18.874 1.00 98.38 208 GLU A O 1
ATOM 1603 N N . ALA A 1 209 ? -3.682 1.718 -18.166 1.00 98.31 209 ALA A N 1
ATOM 1604 C CA . ALA A 1 209 ? -3.355 2.720 -17.165 1.00 98.31 209 ALA A CA 1
ATOM 1605 C C . ALA A 1 209 ? -2.513 2.113 -16.041 1.00 98.31 209 ALA A C 1
ATOM 1607 O O . ALA A 1 209 ? -1.548 2.743 -15.607 1.00 98.31 209 ALA A O 1
ATOM 1608 N N . LEU A 1 210 ? -2.846 0.898 -15.588 1.00 98.50 210 LEU A N 1
ATOM 1609 C CA . LEU A 1 210 ? -2.044 0.177 -14.600 1.00 98.50 210 LEU A CA 1
ATOM 1610 C C . LEU A 1 210 ? -0.649 -0.157 -15.151 1.00 98.50 210 LEU A C 1
ATOM 1612 O O . LEU A 1 210 ? 0.339 0.109 -14.474 1.00 98.50 210 LEU A O 1
ATOM 1616 N N . ALA A 1 211 ? -0.550 -0.659 -16.388 1.00 98.38 211 ALA A N 1
ATOM 1617 C CA . ALA A 1 211 ? 0.731 -0.959 -17.031 1.00 98.38 211 ALA A CA 1
ATOM 1618 C C . ALA A 1 211 ? 1.661 0.260 -17.087 1.00 98.38 211 ALA A C 1
ATOM 1620 O O . ALA A 1 211 ? 2.837 0.144 -16.754 1.00 98.38 211 ALA A O 1
ATOM 1621 N N . LYS A 1 212 ? 1.130 1.431 -17.470 1.00 98.44 212 LYS A N 1
ATOM 1622 C CA . LYS A 1 212 ? 1.885 2.695 -17.505 1.00 98.44 212 LYS A CA 1
ATOM 1623 C C . LYS A 1 212 ? 2.418 3.064 -16.122 1.00 98.44 212 LYS A C 1
ATOM 1625 O O . LYS A 1 212 ? 3.593 3.384 -16.003 1.00 98.44 212 LYS A O 1
ATOM 1630 N N . ARG A 1 213 ? 1.582 2.989 -15.078 1.00 97.75 213 ARG A N 1
ATOM 1631 C CA . ARG A 1 213 ? 2.010 3.314 -13.707 1.00 97.75 213 ARG A CA 1
ATOM 1632 C C . ARG A 1 213 ? 3.077 2.346 -13.199 1.00 97.75 213 ARG A C 1
ATOM 1634 O O . ARG A 1 213 ? 4.116 2.804 -12.741 1.00 97.75 213 ARG A O 1
ATOM 1641 N N . LEU A 1 214 ? 2.857 1.035 -13.328 1.00 98.06 214 LEU A N 1
ATOM 1642 C CA . LEU A 1 214 ? 3.822 0.016 -12.897 1.00 98.06 214 LEU A CA 1
ATOM 1643 C C . LEU A 1 214 ? 5.165 0.149 -13.625 1.00 98.06 214 LEU A C 1
ATOM 1645 O O . LEU A 1 214 ? 6.211 0.035 -12.997 1.00 98.06 214 LEU A O 1
ATOM 1649 N N . PHE A 1 215 ? 5.135 0.424 -14.933 1.00 97.88 215 PHE A N 1
ATOM 1650 C CA . PHE A 1 215 ? 6.341 0.667 -15.719 1.00 97.88 215 PHE A CA 1
ATOM 1651 C C . PHE A 1 215 ? 7.126 1.880 -15.208 1.00 97.88 215 PHE A C 1
ATOM 1653 O O . PHE A 1 215 ? 8.330 1.777 -14.994 1.00 97.88 215 PHE A O 1
ATOM 1660 N N . GLU A 1 216 ? 6.453 3.015 -14.992 1.00 96.62 216 GLU A N 1
ATOM 1661 C CA . GLU A 1 216 ? 7.104 4.232 -14.495 1.00 96.62 216 GLU A CA 1
ATOM 1662 C C . GLU A 1 216 ? 7.742 4.018 -13.119 1.00 96.62 216 GLU A C 1
ATOM 1664 O O . GLU A 1 216 ? 8.874 4.453 -12.903 1.00 96.62 216 GLU A O 1
ATOM 1669 N N . TRP A 1 217 ? 7.054 3.307 -12.223 1.00 95.62 217 TRP A N 1
ATOM 1670 C CA . TRP A 1 217 ? 7.587 2.941 -10.915 1.00 95.62 217 TRP A CA 1
ATOM 1671 C C . TRP A 1 217 ? 8.822 2.049 -11.016 1.00 95.62 217 TRP A C 1
ATOM 1673 O O . TRP A 1 217 ? 9.882 2.413 -10.514 1.00 95.62 217 TRP A O 1
ATOM 1683 N N . GLU A 1 218 ? 8.710 0.900 -11.683 1.00 95.88 218 GLU A N 1
ATOM 1684 C CA . GLU A 1 218 ? 9.811 -0.060 -11.765 1.00 95.88 218 GLU A CA 1
ATOM 1685 C C . GLU A 1 218 ? 11.023 0.546 -12.497 1.00 95.88 218 GLU A C 1
ATOM 1687 O O . GLU A 1 218 ? 12.164 0.223 -12.181 1.00 95.88 218 GLU A O 1
ATOM 1692 N N . LEU A 1 219 ? 10.810 1.472 -13.442 1.00 95.06 219 LEU A N 1
ATOM 1693 C CA . LEU A 1 219 ? 11.894 2.127 -14.176 1.00 95.06 219 LEU A CA 1
ATOM 1694 C C . LEU A 1 219 ? 12.700 3.082 -13.290 1.00 95.06 219 LEU A C 1
ATOM 1696 O O . LEU A 1 219 ? 13.930 3.123 -13.398 1.00 95.06 219 LEU A O 1
ATOM 1700 N N . HIS A 1 220 ? 12.021 3.846 -12.435 1.00 92.31 220 HIS A N 1
ATOM 1701 C CA . HIS A 1 220 ? 12.621 4.952 -11.686 1.00 92.31 220 HIS A CA 1
ATOM 1702 C C . HIS A 1 220 ? 12.899 4.643 -10.216 1.00 92.31 220 HIS A C 1
ATOM 1704 O O . HIS A 1 220 ? 13.634 5.402 -9.588 1.00 92.31 220 HIS A O 1
ATOM 1710 N N . SER A 1 221 ? 12.359 3.550 -9.678 1.00 89.25 221 SER A N 1
ATOM 1711 C CA . SER A 1 221 ? 12.574 3.177 -8.284 1.00 89.25 221 SER A CA 1
ATOM 1712 C C . SER A 1 221 ? 14.058 2.942 -7.991 1.00 89.25 221 SER A C 1
ATOM 1714 O O . SER A 1 221 ? 14.738 2.164 -8.670 1.00 89.25 221 SER A O 1
ATOM 1716 N N . GLU A 1 222 ? 14.548 3.598 -6.939 1.00 86.88 222 GLU A N 1
ATOM 1717 C CA . GLU A 1 222 ? 15.878 3.359 -6.363 1.00 86.88 222 GLU A CA 1
ATOM 1718 C C . GLU A 1 222 ? 15.882 2.178 -5.378 1.00 86.88 222 GLU A C 1
ATOM 1720 O O . GLU A 1 222 ? 16.945 1.694 -4.995 1.00 86.88 222 GLU A O 1
ATOM 1725 N N . TRP A 1 223 ? 14.694 1.693 -5.005 1.00 88.44 223 TRP A N 1
ATOM 1726 C CA . TRP A 1 223 ? 14.475 0.655 -3.997 1.00 88.44 223 TRP A CA 1
ATOM 1727 C C . TRP A 1 223 ? 13.775 -0.582 -4.563 1.00 88.44 223 TRP A C 1
ATOM 1729 O O . TRP A 1 223 ? 13.197 -1.362 -3.805 1.00 88.44 223 TRP A O 1
ATOM 1739 N N . GLU A 1 224 ? 13.809 -0.772 -5.885 1.00 89.44 224 GLU A N 1
ATOM 1740 C CA . GLU A 1 224 ? 13.243 -1.944 -6.571 1.00 89.44 224 GLU A CA 1
ATOM 1741 C C . GLU A 1 224 ? 11.738 -2.140 -6.274 1.00 89.44 224 GLU A C 1
ATOM 1743 O O . GLU A 1 224 ? 11.231 -3.259 -6.154 1.00 89.44 224 GLU A O 1
ATOM 1748 N N . THR A 1 225 ? 10.997 -1.044 -6.105 1.00 93.06 225 THR A N 1
ATOM 1749 C CA . THR A 1 225 ? 9.538 -1.069 -5.955 1.00 93.06 225 THR A CA 1
ATOM 1750 C C . THR A 1 225 ? 8.898 -1.537 -7.257 1.00 93.06 225 THR A C 1
ATOM 1752 O O . THR A 1 225 ? 9.241 -1.066 -8.340 1.00 93.06 225 THR A O 1
ATOM 1755 N N . PHE A 1 226 ? 7.969 -2.490 -7.143 1.00 95.56 226 PHE A N 1
ATOM 1756 C CA . PHE A 1 226 ? 7.368 -3.204 -8.275 1.00 95.56 226 PHE A CA 1
ATOM 1757 C C . PHE A 1 226 ? 8.375 -3.915 -9.198 1.00 95.56 226 PHE A C 1
ATOM 1759 O O . PHE A 1 226 ? 8.076 -4.148 -10.364 1.00 95.56 226 PHE A O 1
ATOM 1766 N N . TYR A 1 227 ? 9.541 -4.323 -8.693 1.00 93.00 227 TYR A N 1
ATOM 1767 C CA . TYR A 1 227 ? 10.482 -5.134 -9.467 1.00 93.00 227 TYR A CA 1
ATOM 1768 C C . TYR A 1 227 ? 9.825 -6.408 -10.026 1.00 93.00 227 TYR A C 1
ATOM 1770 O O . TYR A 1 227 ? 9.202 -7.180 -9.293 1.00 93.00 227 TYR A O 1
ATOM 1778 N N . GLY A 1 228 ? 9.952 -6.627 -11.338 1.00 94.38 228 GLY A N 1
ATOM 1779 C CA . GLY A 1 228 ? 9.301 -7.734 -12.036 1.00 94.38 228 GLY A CA 1
ATOM 1780 C C . GLY A 1 228 ? 7.795 -7.539 -12.249 1.00 94.38 228 GLY A C 1
ATOM 1781 O O . GLY A 1 228 ? 7.066 -8.531 -12.346 1.00 94.38 228 GLY A O 1
ATOM 1782 N N . ALA A 1 229 ? 7.300 -6.297 -12.342 1.00 96.00 229 ALA A N 1
ATOM 1783 C CA . ALA A 1 229 ? 5.866 -6.009 -12.415 1.00 96.00 229 ALA A CA 1
ATOM 1784 C C . ALA A 1 229 ? 5.167 -6.739 -13.567 1.00 96.00 229 ALA A C 1
ATOM 1786 O O . ALA A 1 229 ? 4.055 -7.236 -13.400 1.00 96.00 229 ALA A O 1
ATOM 1787 N N . ALA A 1 230 ? 5.821 -6.842 -14.728 1.00 95.50 230 ALA A N 1
ATOM 1788 C CA . ALA A 1 230 ? 5.254 -7.505 -15.900 1.00 95.50 230 ALA A CA 1
ATOM 1789 C C . ALA A 1 230 ? 4.932 -8.993 -15.662 1.00 95.50 230 ALA A C 1
ATOM 1791 O O . ALA A 1 230 ? 4.000 -9.515 -16.268 1.00 95.50 230 ALA A O 1
ATOM 1792 N N . GLU A 1 231 ? 5.683 -9.686 -14.802 1.00 95.12 231 GLU A N 1
ATOM 1793 C CA . GLU A 1 231 ? 5.392 -11.077 -14.440 1.00 95.12 231 GLU A CA 1
ATOM 1794 C C . GLU A 1 231 ? 4.352 -11.139 -13.319 1.00 95.12 231 GLU A C 1
ATOM 1796 O O . GLU A 1 231 ? 3.323 -11.798 -13.471 1.00 95.12 231 GLU A O 1
ATOM 1801 N N . THR A 1 232 ? 4.581 -10.395 -12.235 1.00 96.19 232 THR A N 1
ATOM 1802 C CA . THR A 1 232 ? 3.726 -10.399 -11.040 1.00 96.19 232 THR A CA 1
ATOM 1803 C C . THR A 1 232 ? 2.289 -9.967 -11.340 1.00 96.19 232 THR A C 1
ATOM 1805 O O . THR A 1 232 ? 1.355 -10.544 -10.798 1.00 96.19 232 THR A O 1
ATOM 1808 N N . TYR A 1 233 ? 2.096 -8.988 -12.230 1.00 97.88 233 TYR A N 1
ATOM 1809 C CA . TYR A 1 233 ? 0.780 -8.436 -12.578 1.00 97.88 233 TYR A CA 1
ATOM 1810 C C . TYR A 1 233 ? 0.201 -9.006 -13.879 1.00 97.88 233 TYR A C 1
ATOM 1812 O O . TYR A 1 233 ? -0.796 -8.484 -14.383 1.00 97.88 233 TYR A O 1
ATOM 1820 N N . ALA A 1 234 ? 0.788 -10.061 -14.456 1.00 96.62 234 ALA A N 1
ATOM 1821 C CA . ALA A 1 234 ? 0.338 -10.620 -15.734 1.00 96.62 234 ALA A CA 1
ATOM 1822 C C . ALA A 1 234 ? -1.146 -11.044 -15.728 1.00 96.62 234 ALA A C 1
ATOM 1824 O O . ALA A 1 234 ? -1.832 -10.934 -16.746 1.00 96.62 234 ALA A O 1
ATOM 1825 N N . ASP A 1 235 ? -1.648 -11.501 -14.580 1.00 96.94 235 ASP A N 1
ATOM 1826 C CA . ASP A 1 235 ? -3.035 -11.914 -14.359 1.00 96.94 235 ASP A CA 1
ATOM 1827 C C . ASP A 1 235 ? -4.038 -10.747 -14.354 1.00 96.94 235 ASP A C 1
ATOM 1829 O O . ASP A 1 235 ? -5.196 -10.941 -14.729 1.00 96.94 235 ASP A O 1
ATOM 1833 N N . VAL A 1 236 ? -3.598 -9.542 -13.979 1.00 97.50 236 VAL A N 1
ATOM 1834 C CA . VAL A 1 236 ? -4.414 -8.316 -14.000 1.00 97.50 236 VAL A CA 1
ATOM 1835 C C . VAL A 1 236 ? -4.262 -7.564 -15.323 1.00 97.50 236 VAL A C 1
ATOM 1837 O O . VAL A 1 236 ? -5.249 -7.074 -15.868 1.00 97.50 236 VAL A O 1
ATOM 1840 N N . LEU A 1 237 ? -3.039 -7.468 -15.848 1.00 97.56 237 LEU A N 1
ATOM 1841 C CA . LEU A 1 237 ? -2.736 -6.706 -17.062 1.00 97.56 237 LEU A CA 1
ATOM 1842 C C . LEU A 1 237 ? -3.282 -7.376 -18.326 1.00 97.56 237 LEU A C 1
ATOM 1844 O O . LEU A 1 237 ? -3.690 -6.685 -19.262 1.00 97.56 237 LEU A O 1
ATOM 1848 N N . GLY A 1 238 ? -3.267 -8.712 -18.373 1.00 96.81 238 GLY A N 1
ATOM 1849 C CA . GLY A 1 238 ? -3.582 -9.465 -19.583 1.00 96.81 238 GLY A CA 1
ATOM 1850 C C . GLY A 1 238 ? -2.714 -9.061 -20.784 1.00 96.81 238 GLY A C 1
ATOM 1851 O O . GLY A 1 238 ? -1.717 -8.348 -20.658 1.00 96.81 238 GLY A O 1
ATOM 1852 N N . ASP A 1 239 ? -3.099 -9.506 -21.980 1.00 96.25 239 ASP A N 1
ATOM 1853 C CA . ASP A 1 239 ? -2.331 -9.224 -23.202 1.00 96.25 239 ASP A CA 1
ATOM 1854 C C . ASP A 1 239 ? -2.285 -7.722 -23.545 1.00 96.25 239 ASP A C 1
ATOM 1856 O O . ASP A 1 239 ? -1.284 -7.241 -24.077 1.00 96.25 239 ASP A O 1
ATOM 1860 N N . GLU A 1 240 ? -3.348 -6.977 -23.227 1.00 96.31 240 GLU A N 1
ATOM 1861 C CA . GLU A 1 240 ? -3.476 -5.541 -23.512 1.00 96.31 240 GLU A CA 1
ATOM 1862 C C . GLU A 1 240 ? -2.496 -4.711 -22.671 1.00 96.31 240 GLU A C 1
ATOM 1864 O O . GLU A 1 240 ? -1.632 -4.023 -23.222 1.00 96.31 240 GLU A O 1
ATOM 1869 N N . GLY A 1 241 ? -2.549 -4.849 -21.341 1.00 97.88 241 GLY A N 1
ATOM 1870 C CA . GLY A 1 241 ? -1.640 -4.146 -20.438 1.00 97.88 241 GLY A CA 1
ATOM 1871 C C . GLY A 1 241 ? -0.183 -4.573 -20.633 1.00 97.88 241 GLY A C 1
ATOM 1872 O O . GLY A 1 241 ? 0.707 -3.724 -20.682 1.00 97.88 241 GLY A O 1
ATOM 1873 N N . LEU A 1 242 ? 0.083 -5.871 -20.838 1.00 97.75 242 LEU A N 1
ATOM 1874 C CA . LEU A 1 242 ? 1.439 -6.359 -21.125 1.00 97.75 242 LEU A CA 1
ATOM 1875 C C . LEU A 1 242 ? 1.974 -5.853 -22.470 1.00 97.75 242 LEU A C 1
ATOM 1877 O O . LEU A 1 242 ? 3.181 -5.636 -22.608 1.00 97.75 242 LEU A O 1
ATOM 1881 N N . GLY A 1 243 ? 1.101 -5.651 -23.460 1.00 97.56 243 GLY A N 1
ATOM 1882 C CA . GLY A 1 243 ? 1.448 -5.019 -24.729 1.00 97.56 243 GLY A CA 1
ATOM 1883 C C . GLY A 1 243 ? 1.918 -3.577 -24.539 1.00 97.56 243 GLY A C 1
ATOM 1884 O O . GLY A 1 243 ? 2.976 -3.207 -25.053 1.00 97.56 243 GLY A O 1
ATOM 1885 N N . VAL A 1 244 ? 1.181 -2.792 -23.745 1.00 98.44 244 VAL A N 1
ATOM 1886 C CA . VAL A 1 244 ? 1.555 -1.413 -23.387 1.00 98.44 244 VAL A CA 1
ATOM 1887 C C . VAL A 1 244 ? 2.868 -1.378 -22.609 1.00 98.44 244 VAL A C 1
ATOM 1889 O O . VAL A 1 244 ? 3.778 -0.647 -22.997 1.00 98.44 244 VAL A O 1
ATOM 1892 N N . TYR A 1 245 ? 3.001 -2.199 -21.563 1.00 98.19 245 TYR A N 1
ATOM 1893 C CA . TYR A 1 245 ? 4.221 -2.280 -20.755 1.00 98.19 245 TYR A CA 1
ATOM 1894 C C . TYR A 1 245 ? 5.443 -2.588 -21.637 1.00 98.19 245 TYR A C 1
ATOM 1896 O O . TYR A 1 245 ? 6.465 -1.905 -21.574 1.00 98.19 245 TYR A O 1
ATOM 1904 N N . ARG A 1 246 ? 5.327 -3.590 -22.521 1.00 97.94 246 ARG A N 1
ATOM 1905 C CA . ARG A 1 246 ? 6.398 -3.976 -23.451 1.00 97.94 246 ARG A CA 1
ATOM 1906 C C . ARG A 1 246 ? 6.776 -2.842 -24.396 1.00 97.94 246 ARG A C 1
ATOM 1908 O O . ARG A 1 246 ? 7.962 -2.622 -24.616 1.00 97.94 246 ARG A O 1
ATOM 1915 N N . HIS A 1 247 ? 5.790 -2.144 -24.956 1.00 97.88 247 HIS A N 1
ATOM 1916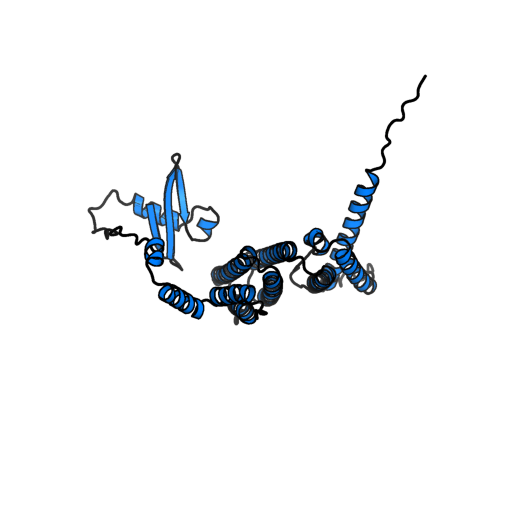 C CA . HIS A 1 247 ? 6.043 -1.040 -25.874 1.00 97.88 247 HIS A CA 1
ATOM 1917 C C . HIS A 1 247 ? 6.847 0.084 -25.206 1.00 97.88 247 HIS A C 1
ATOM 1919 O O . HIS A 1 247 ? 7.823 0.559 -25.786 1.00 97.88 247 HIS A O 1
ATOM 1925 N N . LEU A 1 248 ? 6.484 0.455 -23.974 1.00 98.25 248 LEU A N 1
ATOM 1926 C CA . LEU A 1 248 ? 7.198 1.470 -23.195 1.00 98.25 248 LEU A CA 1
ATOM 1927 C C . LEU A 1 248 ? 8.638 1.036 -22.886 1.00 98.25 248 LEU A C 1
ATOM 1929 O O . LEU A 1 248 ? 9.577 1.799 -23.126 1.00 98.25 248 LEU A O 1
ATOM 1933 N N . ALA A 1 249 ? 8.828 -0.211 -22.441 1.00 97.25 249 ALA A N 1
ATOM 1934 C CA . ALA A 1 249 ? 10.155 -0.762 -22.175 1.00 97.25 249 ALA A CA 1
ATOM 1935 C C . ALA A 1 249 ? 11.037 -0.783 -23.436 1.00 97.25 249 ALA A C 1
ATOM 1937 O O . ALA A 1 249 ? 12.191 -0.359 -23.395 1.00 97.25 249 ALA A O 1
ATOM 1938 N N . GLU A 1 250 ? 10.498 -1.204 -24.583 1.00 96.56 250 GLU A N 1
ATOM 1939 C CA . GLU A 1 250 ? 11.218 -1.208 -25.862 1.00 96.56 250 GLU A CA 1
ATOM 1940 C C . GLU A 1 250 ? 11.580 0.212 -26.332 1.00 96.56 250 GLU A C 1
ATOM 1942 O O . GLU A 1 250 ? 12.688 0.426 -26.835 1.00 96.56 250 GLU A O 1
ATOM 1947 N N . GLU A 1 251 ? 10.690 1.195 -26.143 1.00 97.00 251 GLU A N 1
ATOM 1948 C CA . GLU A 1 251 ? 10.954 2.595 -26.496 1.00 97.00 251 GLU A CA 1
ATOM 1949 C C . GLU A 1 251 ? 12.089 3.193 -25.656 1.00 97.00 251 GLU A C 1
ATOM 1951 O O . GLU A 1 251 ? 12.973 3.876 -26.188 1.00 97.00 251 GLU A O 1
ATOM 1956 N N . VAL A 1 252 ? 12.087 2.932 -24.346 1.00 95.44 252 VAL A N 1
ATOM 1957 C CA . VAL A 1 252 ? 13.162 3.377 -23.454 1.00 95.44 252 VAL A CA 1
ATOM 1958 C C . VAL A 1 252 ? 14.460 2.643 -23.786 1.00 95.44 252 VAL A C 1
ATOM 1960 O O . VAL A 1 252 ? 15.491 3.293 -23.970 1.00 95.44 252 VAL A O 1
ATOM 1963 N N . TRP A 1 253 ? 14.419 1.319 -23.957 1.00 93.94 253 TRP A N 1
ATOM 1964 C CA . TRP A 1 253 ? 15.588 0.500 -24.288 1.00 93.94 253 TRP A CA 1
ATOM 1965 C C . TRP A 1 253 ? 16.280 0.938 -25.582 1.00 93.94 253 TRP A C 1
ATOM 1967 O O . TRP A 1 253 ? 17.506 1.005 -25.634 1.00 93.94 253 TRP A O 1
ATOM 1977 N N . ALA A 1 254 ? 15.519 1.315 -26.613 1.00 93.62 254 ALA A N 1
ATOM 1978 C CA . ALA A 1 254 ? 16.067 1.823 -27.872 1.00 93.62 254 ALA A CA 1
ATOM 1979 C C . ALA A 1 254 ? 16.938 3.085 -27.705 1.00 93.62 254 ALA A C 1
ATOM 1981 O O . ALA A 1 254 ? 17.788 3.363 -28.554 1.00 93.62 254 ALA A O 1
ATOM 1982 N N . LYS A 1 255 ? 16.746 3.846 -26.621 1.00 91.50 255 LYS A N 1
ATOM 1983 C CA . LYS A 1 255 ? 17.521 5.053 -26.290 1.00 91.50 255 LYS A CA 1
ATOM 1984 C C . LYS A 1 255 ? 18.739 4.743 -25.409 1.00 91.50 255 LYS A C 1
ATOM 1986 O O . LYS A 1 255 ? 19.594 5.611 -25.239 1.00 91.50 255 LYS A O 1
ATOM 1991 N N . VAL A 1 256 ? 18.846 3.529 -24.862 1.00 87.06 256 VAL A N 1
ATOM 1992 C CA . VAL A 1 256 ? 19.945 3.105 -23.984 1.00 87.06 256 VAL A CA 1
ATOM 1993 C C . VAL A 1 256 ? 21.170 2.719 -24.831 1.00 87.06 256 VAL A C 1
ATOM 1995 O O . VAL A 1 256 ? 21.102 1.773 -25.617 1.00 87.06 256 VAL A O 1
ATOM 1998 N N . PRO A 1 257 ? 22.331 3.390 -24.678 1.00 82.19 257 PRO A N 1
ATOM 1999 C CA . PRO A 1 257 ? 23.521 3.073 -25.467 1.00 82.19 257 PRO A CA 1
ATOM 2000 C C . PRO A 1 257 ? 24.034 1.644 -25.227 1.00 82.19 257 PRO A C 1
ATOM 2002 O O . PRO A 1 257 ? 24.018 1.147 -24.092 1.00 82.19 257 PRO A O 1
ATOM 2005 N N . ALA A 1 258 ? 24.544 0.997 -26.279 1.00 75.19 258 ALA A N 1
ATOM 2006 C CA . ALA A 1 258 ? 25.224 -0.292 -26.170 1.00 75.19 258 ALA A CA 1
ATOM 2007 C C . ALA A 1 258 ? 26.544 -0.143 -25.394 1.00 75.19 258 ALA A C 1
ATOM 2009 O O . ALA A 1 258 ? 27.314 0.782 -25.646 1.00 75.19 258 ALA A O 1
ATOM 2010 N N . ILE A 1 259 ? 26.812 -1.056 -24.456 1.00 66.69 259 ILE A N 1
ATOM 2011 C CA . ILE A 1 259 ? 28.029 -1.013 -23.632 1.00 66.69 259 ILE A CA 1
ATOM 2012 C C . ILE A 1 259 ? 29.223 -1.442 -24.489 1.00 66.69 259 ILE A C 1
ATOM 2014 O O . ILE A 1 259 ? 29.228 -2.551 -25.026 1.00 66.69 259 ILE A O 1
ATOM 2018 N N . SER A 1 260 ? 30.252 -0.597 -24.590 1.00 59.47 260 SER A N 1
ATOM 2019 C CA . SER A 1 260 ? 31.547 -1.012 -25.133 1.00 59.47 260 SER A CA 1
ATOM 2020 C C . SER A 1 260 ? 32.406 -1.649 -24.033 1.00 59.47 260 SER A C 1
ATOM 2022 O O . SER A 1 260 ? 32.301 -1.296 -22.859 1.00 59.47 260 SER A O 1
ATOM 2024 N N . SER A 1 261 ? 33.316 -2.561 -24.389 1.00 59.22 261 SER A N 1
ATOM 2025 C CA . SER A 1 261 ? 34.236 -3.210 -23.434 1.00 59.22 261 SER A CA 1
ATOM 2026 C C . SER A 1 261 ? 35.210 -2.241 -22.740 1.00 59.22 261 SER A C 1
ATOM 2028 O O . SER A 1 261 ? 36.009 -2.660 -21.908 1.00 59.22 261 SER A O 1
ATOM 2030 N N . ARG A 1 262 ? 35.200 -0.951 -23.103 1.00 54.50 262 ARG A N 1
ATOM 2031 C CA . ARG A 1 262 ? 36.020 0.102 -22.490 1.00 54.50 262 ARG A CA 1
ATOM 2032 C C . ARG A 1 262 ? 35.272 0.870 -21.393 1.00 54.50 262 ARG A C 1
ATOM 2034 O O . ARG A 1 262 ? 35.925 1.443 -20.525 1.00 54.50 262 ARG A O 1
ATOM 2041 N N . ASP A 1 263 ? 33.942 0.785 -21.390 1.00 54.72 263 ASP A N 1
ATOM 2042 C CA . ASP A 1 263 ? 33.040 1.466 -20.450 1.00 54.72 263 ASP A CA 1
ATOM 2043 C C . ASP A 1 263 ? 32.686 0.577 -19.246 1.00 54.72 263 ASP A C 1
ATOM 2045 O O . ASP A 1 263 ? 31.878 0.938 -18.394 1.00 54.72 263 ASP A O 1
ATOM 2049 N N . GLU A 1 264 ? 33.331 -0.590 -19.118 1.00 51.38 264 GLU A N 1
ATOM 2050 C CA . GLU A 1 264 ? 33.122 -1.518 -17.999 1.00 51.38 264 GLU A CA 1
ATOM 2051 C C . GLU A 1 264 ? 33.444 -0.907 -16.624 1.00 51.38 264 GLU A C 1
ATOM 2053 O O . GLU A 1 264 ? 33.007 -1.430 -15.604 1.00 51.38 264 GLU A O 1
ATOM 2058 N N . ARG A 1 265 ? 34.201 0.197 -16.575 1.00 47.34 265 ARG A N 1
ATOM 2059 C CA . ARG A 1 265 ? 34.522 0.934 -15.340 1.00 47.34 265 ARG A CA 1
ATOM 2060 C C . ARG A 1 265 ? 33.559 2.080 -15.023 1.00 47.34 265 ARG A C 1
ATOM 2062 O O . ARG A 1 265 ? 33.549 2.523 -13.882 1.00 47.34 265 ARG A O 1
ATOM 2069 N N . GLU A 1 266 ? 32.743 2.516 -15.985 1.00 46.09 266 GLU A N 1
ATOM 2070 C CA . GLU A 1 266 ? 31.585 3.405 -15.759 1.00 46.09 266 GLU A CA 1
ATOM 2071 C C . GLU A 1 266 ? 30.310 2.600 -15.450 1.00 46.09 266 GLU A C 1
ATOM 2073 O O . GLU A 1 266 ? 29.201 3.130 -15.399 1.00 46.09 266 GLU A O 1
ATOM 2078 N N . ARG A 1 267 ? 30.460 1.290 -15.219 1.00 49.41 267 ARG A N 1
ATOM 2079 C CA . ARG A 1 267 ? 29.408 0.449 -14.659 1.00 49.41 267 ARG A CA 1
ATOM 2080 C C . ARG A 1 267 ? 29.039 0.955 -13.261 1.00 49.41 267 ARG A C 1
ATOM 2082 O O . ARG A 1 267 ? 29.924 1.269 -12.467 1.00 49.41 267 ARG A O 1
ATOM 2089 N N . SER A 1 268 ? 27.745 0.860 -12.947 1.00 45.34 268 SER A N 1
ATOM 2090 C CA . SER A 1 268 ? 27.164 0.579 -11.613 1.00 45.34 268 SER A CA 1
ATOM 2091 C C . SER A 1 268 ? 26.320 1.667 -10.931 1.00 45.34 268 SER A C 1
ATOM 2093 O O . SER A 1 268 ? 25.704 1.339 -9.930 1.00 45.34 268 SER A O 1
ATOM 2095 N N . HIS A 1 269 ? 26.213 2.910 -11.421 1.00 48.12 269 HIS A N 1
ATOM 2096 C CA . HIS A 1 269 ? 25.591 3.988 -10.611 1.00 48.12 269 HIS A CA 1
ATOM 2097 C C . HIS A 1 269 ? 24.287 4.602 -11.135 1.00 48.12 269 HIS A C 1
ATOM 2099 O O . HIS A 1 269 ? 23.947 5.715 -10.752 1.00 48.12 269 HIS A O 1
ATOM 2105 N N . SER A 1 270 ? 23.520 3.918 -11.980 1.00 63.28 270 SER A N 1
ATOM 2106 C CA . SER A 1 270 ? 22.161 4.391 -12.261 1.00 63.28 270 SER A CA 1
ATOM 2107 C C . SER A 1 270 ? 21.193 3.222 -12.218 1.00 63.28 270 SER A C 1
ATOM 2109 O O . SER A 1 270 ? 21.202 2.395 -13.134 1.00 63.28 270 SER A O 1
ATOM 2111 N N . GLY A 1 271 ? 20.387 3.159 -11.147 1.00 79.00 271 GLY A N 1
ATOM 2112 C CA . GLY A 1 271 ? 19.312 2.172 -10.972 1.00 79.00 271 GLY A CA 1
ATOM 2113 C C . GLY A 1 271 ? 18.450 2.051 -12.228 1.00 79.00 271 GLY A C 1
ATOM 2114 O O . GLY A 1 271 ? 18.191 0.950 -12.693 1.00 79.00 271 GLY A O 1
ATOM 2115 N N . PHE A 1 272 ? 18.218 3.171 -12.916 1.00 87.81 272 PHE A N 1
ATOM 2116 C CA . PHE A 1 272 ? 17.569 3.235 -14.226 1.00 87.81 272 PHE A CA 1
ATOM 2117 C C . PHE A 1 272 ? 18.067 2.198 -15.250 1.00 87.81 272 PHE A C 1
ATOM 2119 O O . PHE A 1 272 ? 17.265 1.498 -15.867 1.00 87.81 272 PHE A O 1
ATOM 2126 N N . ARG A 1 273 ? 19.391 2.079 -15.471 1.00 87.19 273 ARG A N 1
ATOM 2127 C CA . ARG A 1 273 ? 19.920 1.147 -16.487 1.00 87.19 273 ARG A CA 1
ATOM 2128 C C . ARG A 1 273 ? 19.741 -0.305 -16.049 1.00 87.19 273 ARG A C 1
ATOM 2130 O O . ARG A 1 273 ? 19.502 -1.168 -16.895 1.00 87.19 273 ARG A O 1
ATOM 2137 N N . PHE A 1 274 ? 19.908 -0.569 -14.757 1.00 88.31 274 PHE A N 1
ATOM 2138 C CA . PHE A 1 274 ? 19.675 -1.889 -14.184 1.00 88.31 274 PHE A CA 1
ATOM 2139 C C . PHE A 1 274 ? 18.207 -2.293 -14.377 1.00 88.31 274 PHE A C 1
ATOM 2141 O O . PHE A 1 274 ? 17.949 -3.306 -15.027 1.00 88.31 274 PHE A O 1
ATOM 2148 N N . ASN A 1 275 ? 17.279 -1.424 -13.970 1.00 92.44 275 ASN A N 1
ATOM 2149 C CA . ASN A 1 275 ? 15.836 -1.626 -14.071 1.00 92.44 275 ASN A CA 1
ATOM 2150 C C . ASN A 1 275 ? 15.405 -1.925 -15.515 1.00 92.44 275 ASN A C 1
ATOM 2152 O O . ASN A 1 275 ? 14.837 -2.982 -15.785 1.00 92.44 275 ASN A O 1
ATOM 2156 N N . ILE A 1 276 ? 15.760 -1.069 -16.484 1.00 94.00 276 ILE A N 1
ATOM 2157 C CA . ILE A 1 276 ? 15.355 -1.289 -17.884 1.00 94.00 276 ILE A CA 1
ATOM 2158 C C . ILE A 1 276 ? 15.974 -2.554 -18.497 1.00 94.00 276 ILE A C 1
ATOM 2160 O O . ILE A 1 276 ? 15.343 -3.214 -19.321 1.00 94.00 276 ILE A O 1
ATOM 2164 N N . THR A 1 277 ? 17.198 -2.925 -18.102 1.00 91.56 277 THR A N 1
ATOM 2165 C CA . THR A 1 277 ? 17.819 -4.174 -18.574 1.00 91.56 277 THR A CA 1
ATOM 2166 C C . THR A 1 277 ? 17.035 -5.376 -18.053 1.00 91.56 277 THR A C 1
ATOM 2168 O O . THR A 1 277 ? 16.667 -6.246 -18.843 1.00 91.56 277 THR A O 1
ATOM 2171 N N . HIS A 1 278 ? 16.715 -5.386 -16.757 1.00 91.19 278 HIS A N 1
ATOM 2172 C CA . HIS A 1 278 ? 15.941 -6.453 -16.133 1.00 91.19 278 HIS A CA 1
ATOM 2173 C C . HIS A 1 278 ? 14.549 -6.607 -16.764 1.00 91.19 278 HIS A C 1
ATOM 2175 O O . HIS A 1 278 ? 14.164 -7.713 -17.148 1.00 91.19 278 HIS A O 1
ATOM 2181 N N . MET A 1 279 ? 13.826 -5.500 -16.969 1.00 94.12 279 MET A N 1
ATOM 2182 C CA . MET A 1 279 ? 12.525 -5.513 -17.649 1.00 94.12 279 MET A CA 1
ATOM 2183 C C . MET A 1 279 ? 12.604 -6.201 -19.016 1.00 94.12 279 MET A C 1
ATOM 2185 O O . MET A 1 279 ? 11.778 -7.053 -19.349 1.00 94.12 279 MET A O 1
ATOM 2189 N N . MET A 1 280 ? 13.615 -5.859 -19.820 1.00 94.50 280 MET A N 1
ATOM 2190 C CA . MET A 1 280 ? 13.798 -6.437 -21.152 1.00 94.50 280 MET A CA 1
ATOM 2191 C C . MET A 1 280 ? 14.132 -7.934 -21.099 1.00 94.50 280 MET A C 1
ATOM 2193 O O . MET A 1 280 ? 13.646 -8.698 -21.939 1.00 94.50 280 MET A O 1
ATOM 2197 N N . GLU A 1 281 ? 14.911 -8.374 -20.110 1.00 90.81 281 GLU A N 1
ATOM 2198 C CA . GLU A 1 281 ? 15.203 -9.791 -19.870 1.00 90.81 281 GLU A CA 1
ATOM 2199 C C . GLU A 1 281 ? 13.936 -10.573 -19.486 1.00 90.81 281 GLU A C 1
ATOM 2201 O O . GLU A 1 281 ? 13.634 -11.599 -20.110 1.00 90.81 281 GLU A O 1
ATOM 2206 N N . ALA A 1 282 ? 13.131 -10.056 -18.552 1.00 88.94 282 ALA A N 1
ATOM 2207 C CA . ALA A 1 282 ? 11.856 -10.654 -18.147 1.00 88.94 282 ALA A CA 1
ATOM 2208 C C . ALA A 1 282 ? 10.860 -10.744 -19.325 1.00 88.94 282 ALA A C 1
ATOM 2210 O O . ALA A 1 282 ? 10.244 -11.785 -19.597 1.00 88.94 282 ALA A O 1
ATOM 2211 N N . LEU A 1 283 ? 10.759 -9.675 -20.121 1.00 90.31 283 LEU A N 1
ATOM 2212 C CA . LEU A 1 283 ? 9.916 -9.618 -21.319 1.00 90.31 283 LEU A CA 1
ATOM 2213 C C . LEU A 1 283 ? 10.384 -10.561 -22.441 1.00 90.31 283 LEU A C 1
ATOM 2215 O O . LEU A 1 283 ? 9.565 -10.961 -23.281 1.00 90.31 283 LEU A O 1
ATOM 2219 N N . ALA A 1 284 ? 11.669 -10.917 -22.490 1.00 87.38 284 ALA A N 1
ATOM 2220 C CA . ALA A 1 284 ? 12.205 -11.916 -23.412 1.00 87.38 284 ALA A CA 1
ATOM 2221 C C . ALA A 1 284 ? 11.952 -13.351 -22.913 1.00 87.38 284 ALA A C 1
ATOM 2223 O O . ALA A 1 284 ? 11.573 -14.218 -23.709 1.00 87.38 284 ALA A O 1
ATOM 2224 N N . GLY A 1 285 ? 12.087 -13.592 -21.603 1.00 77.56 285 GLY A N 1
ATOM 2225 C CA . GLY A 1 285 ? 11.782 -14.874 -20.960 1.00 77.56 285 GLY A CA 1
ATOM 2226 C C . GLY A 1 285 ? 10.323 -15.306 -21.151 1.00 77.56 285 GLY A C 1
ATOM 2227 O O . GLY A 1 285 ? 10.055 -16.444 -21.547 1.00 77.56 285 GLY A O 1
ATOM 2228 N N . SER A 1 286 ? 9.376 -14.375 -21.000 1.00 65.38 286 SER A N 1
ATOM 2229 C CA . SER A 1 286 ? 7.939 -14.627 -21.215 1.00 65.38 286 SER A CA 1
ATOM 2230 C C . SER A 1 286 ? 7.595 -15.060 -22.652 1.00 65.38 286 SER A C 1
ATOM 2232 O O . SER A 1 286 ? 6.766 -15.956 -22.854 1.00 65.38 286 SER A O 1
ATOM 2234 N N . ARG A 1 287 ? 8.284 -14.525 -23.677 1.00 57.88 287 ARG A N 1
ATOM 2235 C CA . ARG A 1 287 ? 8.122 -14.971 -25.081 1.00 57.88 287 ARG A CA 1
ATOM 2236 C C . ARG A 1 287 ? 8.551 -16.426 -25.274 1.00 57.88 287 ARG A C 1
ATOM 2238 O O . ARG A 1 287 ? 7.887 -17.167 -26.000 1.00 57.88 287 ARG A O 1
ATOM 2245 N N . ALA A 1 288 ? 9.631 -16.855 -24.619 1.00 48.12 288 ALA A N 1
ATOM 2246 C CA . ALA A 1 288 ? 10.138 -18.221 -24.738 1.00 48.12 288 ALA A CA 1
ATOM 2247 C C . ALA A 1 288 ? 9.194 -19.262 -24.106 1.00 48.12 288 ALA A C 1
ATOM 2249 O O . ALA A 1 288 ? 9.129 -20.397 -24.586 1.00 48.12 288 ALA A O 1
ATOM 2250 N N . ILE A 1 289 ? 8.442 -18.882 -23.069 1.00 48.91 289 ILE A N 1
ATOM 2251 C CA . ILE A 1 289 ? 7.443 -19.740 -22.413 1.00 48.91 289 ILE A CA 1
ATOM 2252 C C . ILE A 1 289 ? 6.159 -19.822 -23.258 1.00 48.91 289 ILE A C 1
ATOM 2254 O O . ILE A 1 289 ? 5.659 -20.921 -23.506 1.00 48.91 289 ILE A O 1
ATOM 2258 N N . SER A 1 290 ? 5.683 -18.695 -23.801 1.00 40.78 290 SER A N 1
ATOM 2259 C CA . SER A 1 290 ? 4.496 -18.641 -24.675 1.00 40.78 290 SER A CA 1
ATOM 2260 C C . SER A 1 290 ? 4.677 -19.413 -26.000 1.00 40.78 290 SER A C 1
ATOM 2262 O O . SER A 1 290 ? 3.785 -20.138 -26.442 1.00 40.78 290 SER A O 1
ATOM 2264 N N . MET A 1 291 ? 5.874 -19.393 -26.604 1.00 38.03 291 MET A N 1
ATOM 2265 C CA . MET A 1 291 ? 6.160 -20.201 -27.806 1.00 38.03 291 MET A CA 1
ATOM 2266 C C . MET A 1 291 ? 6.235 -21.719 -27.523 1.00 38.03 291 MET A C 1
ATOM 2268 O O . MET A 1 291 ? 5.950 -22.535 -28.407 1.00 38.03 291 MET A O 1
ATOM 2272 N N . ARG A 1 292 ? 6.584 -22.129 -26.293 1.00 40.22 292 ARG A N 1
ATOM 2273 C CA . ARG A 1 292 ? 6.612 -23.548 -25.878 1.00 40.22 292 ARG A CA 1
ATOM 2274 C C . ARG A 1 292 ? 5.217 -24.102 -25.572 1.00 40.22 292 ARG A C 1
ATOM 2276 O O . ARG A 1 292 ? 4.964 -25.278 -25.833 1.00 40.22 292 ARG A O 1
ATOM 2283 N N . SER A 1 293 ? 4.293 -23.276 -25.077 1.00 38.41 293 SER A N 1
ATOM 2284 C CA . SER A 1 293 ? 2.907 -23.698 -24.819 1.00 38.41 293 SER A CA 1
ATOM 2285 C C . SER A 1 293 ? 2.089 -23.867 -26.110 1.00 38.41 293 SER A C 1
ATOM 2287 O O . SER A 1 293 ? 1.258 -24.772 -26.191 1.00 38.41 293 SER A O 1
ATOM 2289 N N . TRP A 1 294 ? 2.389 -23.098 -27.164 1.00 34.47 294 TRP A N 1
ATOM 2290 C CA . TRP A 1 294 ? 1.763 -23.247 -28.488 1.00 34.47 294 TRP A CA 1
ATOM 2291 C C . TRP A 1 294 ? 2.248 -24.470 -29.280 1.00 34.47 294 TRP A C 1
ATOM 2293 O O . TRP A 1 294 ? 1.496 -25.037 -30.073 1.00 34.47 294 TRP A O 1
ATOM 2303 N N . THR A 1 295 ? 3.479 -24.934 -29.052 1.00 39.62 295 THR A N 1
ATOM 2304 C CA . THR A 1 295 ? 4.052 -26.077 -29.787 1.00 39.62 295 THR A CA 1
ATOM 2305 C C . THR A 1 295 ? 3.624 -27.449 -29.249 1.00 39.62 295 THR A C 1
ATOM 2307 O O . THR A 1 295 ? 3.829 -28.451 -29.929 1.00 39.62 295 THR A O 1
ATOM 2310 N N . SER A 1 296 ? 2.939 -27.522 -28.098 1.00 37.31 296 SER A N 1
ATOM 2311 C CA . SER A 1 296 ? 2.470 -28.795 -27.510 1.00 37.31 296 SER A CA 1
ATOM 2312 C C . SER A 1 296 ? 1.041 -29.215 -27.898 1.00 37.31 296 SER A C 1
ATOM 2314 O O . SER A 1 296 ? 0.549 -30.226 -27.400 1.00 37.31 296 SER A O 1
ATOM 2316 N N . ARG A 1 297 ? 0.354 -28.499 -28.806 1.00 39.34 297 ARG A N 1
ATOM 2317 C CA . ARG A 1 297 ? -1.022 -28.835 -29.248 1.00 39.34 297 ARG A CA 1
ATOM 2318 C C . ARG A 1 297 ? -1.143 -29.389 -30.672 1.00 39.34 297 ARG A C 1
ATOM 2320 O O . ARG A 1 297 ? -2.217 -29.327 -31.264 1.00 39.34 297 ARG A O 1
ATOM 2327 N N . ALA A 1 298 ? -0.078 -29.984 -31.206 1.00 42.97 298 ALA A N 1
ATOM 2328 C CA . ALA A 1 298 ? -0.109 -30.673 -32.496 1.00 42.97 298 ALA A CA 1
ATOM 2329 C C . ALA A 1 298 ? 0.502 -32.082 -32.410 1.00 42.97 298 ALA A C 1
ATOM 2331 O O . ALA A 1 298 ? 1.603 -32.318 -32.893 1.00 42.97 298 ALA A O 1
ATOM 2332 N N . VAL A 1 299 ? -0.237 -33.039 -31.833 1.00 36.78 299 VAL A N 1
ATOM 2333 C CA . VAL A 1 299 ? -0.027 -34.477 -32.087 1.00 36.78 299 VAL A CA 1
ATOM 2334 C C . VAL A 1 299 ? -1.384 -35.162 -32.306 1.00 36.78 299 VAL A C 1
ATOM 2336 O O . VAL A 1 299 ? -2.054 -35.594 -31.378 1.00 36.78 299 VAL A O 1
ATOM 2339 N N . ILE A 1 300 ? -1.796 -35.144 -33.576 1.00 36.47 300 ILE A N 1
ATOM 2340 C CA . ILE A 1 300 ? -2.341 -36.249 -34.387 1.00 36.47 300 ILE A CA 1
ATOM 2341 C C . ILE A 1 300 ? -3.343 -37.203 -33.703 1.00 36.47 300 ILE A C 1
ATOM 2343 O O . ILE A 1 300 ? -2.980 -38.098 -32.944 1.00 36.47 300 ILE A O 1
ATOM 2347 N N . SER A 1 301 ? -4.612 -37.087 -34.106 1.00 36.88 301 SER A N 1
ATOM 2348 C CA . SER A 1 301 ? -5.648 -38.119 -33.954 1.00 36.88 301 SER A CA 1
ATOM 2349 C C . SER A 1 301 ? -5.449 -39.263 -34.969 1.00 36.88 301 SER A C 1
ATOM 2351 O O . SER A 1 301 ? -5.083 -38.980 -36.112 1.00 36.88 301 SER A O 1
ATOM 2353 N N . PRO A 1 302 ? -5.731 -40.535 -34.626 1.00 42.88 302 PRO A N 1
ATOM 2354 C CA . PRO A 1 302 ? -5.653 -41.642 -35.574 1.00 42.88 302 PRO A CA 1
ATOM 2355 C C . PRO A 1 302 ? -6.955 -41.775 -36.381 1.00 42.88 302 PRO A C 1
ATOM 2357 O O . PRO A 1 302 ? -8.050 -41.846 -35.824 1.00 42.88 302 PRO A O 1
ATOM 2360 N N . THR A 1 303 ? -6.843 -41.840 -37.707 1.00 45.75 303 THR A N 1
ATOM 2361 C CA . THR A 1 303 ? -7.922 -42.257 -38.614 1.00 45.75 303 THR A CA 1
ATOM 2362 C C . THR A 1 303 ? -8.042 -43.787 -38.642 1.00 45.75 303 THR A C 1
ATOM 2364 O O . THR A 1 303 ? -7.020 -44.467 -38.745 1.00 45.75 303 THR A O 1
ATOM 2367 N N . PRO A 1 304 ? -9.258 -44.368 -38.614 1.00 50.72 304 PRO A N 1
ATOM 2368 C CA . PRO A 1 304 ? -9.450 -45.794 -38.837 1.00 50.72 304 PRO A CA 1
ATOM 2369 C C . PRO A 1 304 ? -9.616 -46.067 -40.338 1.00 50.72 304 PRO A C 1
ATOM 2371 O O . PRO A 1 304 ? -10.502 -45.512 -40.989 1.00 50.72 304 PRO A O 1
ATOM 2374 N N . SER A 1 305 ? -8.783 -46.941 -40.901 1.00 46.31 305 SER A N 1
ATOM 2375 C CA . SER A 1 305 ? -9.004 -47.485 -42.241 1.00 46.31 305 SER A CA 1
ATOM 2376 C C . SER A 1 305 ? -9.835 -48.764 -42.154 1.00 46.31 305 SER A C 1
ATOM 2378 O O . SER A 1 305 ? -9.421 -49.742 -41.535 1.00 46.31 305 SER A O 1
ATOM 2380 N N . LEU A 1 306 ? -10.993 -48.739 -42.808 1.00 48.28 306 LEU A N 1
ATOM 2381 C CA . LEU A 1 306 ? -11.820 -49.895 -43.136 1.00 48.28 306 LEU A CA 1
ATOM 2382 C C . LEU A 1 306 ? -11.135 -50.738 -44.220 1.00 48.28 306 LEU A C 1
ATOM 2384 O O . LEU A 1 306 ? -10.858 -50.209 -45.300 1.00 48.28 306 LEU A O 1
ATOM 2388 N N . ARG A 1 307 ? -10.941 -52.033 -43.955 1.00 46.72 307 ARG A N 1
ATOM 2389 C CA . ARG A 1 307 ? -11.260 -53.169 -44.840 1.00 46.72 307 ARG A CA 1
ATOM 2390 C C . ARG A 1 307 ? -11.028 -54.485 -44.114 1.00 46.72 307 ARG A C 1
ATOM 2392 O O . ARG A 1 307 ? -10.006 -54.582 -43.405 1.00 46.72 307 ARG A O 1
#

Secondary structure (DSSP, 8-state):
-EEEEESSSEEEEEEEEETTEEEEEESSHHHHTT---HHHHHHHHHHHGGGSS--------------HHHHHHHS-HHHHHHHHHHHHHH-HHHHHHHHHHHHHHHT-----HHHHHHHHHHH--SS-B-TTTHHHHHHHHHHHHHHHHHHHHTT-HHHHHHHHHHHHHHHHHHHTTB--TT-HHHHHHHHHHHHHHHHHHHH---HHHHHHHHHHHHHH-SS-TTTTHHHHTHHHHHHHHHHHHHHHHHHHHTTSPPPPTT-TTS-S--HHHHHHHHHHHHHHHHHHHHHHHHTTS---PPPPPP-

Sequence (307 aa):
MTATVRGNRVYQVRLWAEDGGPVYSCTCPVGEEGLFCKHCVAVGLVFAGRDDEPGLPGTEDDGTTVDLRSYLHTQRKNTLVDLLLEQARDDDFLRGRLFLEAAKKSGASVDLDQFRTAIESVINVGDFVDYRSMYAYSSGIQDVIDSVERLLKEGHAAEVIELCEHALTCLEDALGRVDDSDGYMGGIKEQVCELHHRACVAGRPDPEALAKRLFEWELHSEWETFYGAAETYADVLGDEGLGVYRHLAEEVWAKVPAISSRDERERSHSGFRFNITHMMEALAGSRAISMRSWTSRAVISPTPSLR

Radius of gyration: 27.44 Å; chains: 1; bounding box: 66×67×98 Å